Protein 5DKA (pdb70)

Secondary structure (DSSP, 8-state):
-TTB-TTT-SBPSSEEE-TTS-EEEHHHHHHHHHHSTTB-TTT--B-SSS-EE-HHHHHHHTT-EEE-TTT--EEEGGGHHHHHHH-HHHHHHH--/--SB-TTT-SBPSSEEE-TTS-EEEHHHHHHHHHHSTTB-TTT--B-SSS-EE-HHHHHHHTT-EEE-TTT--EEEGGGHHHHHHH-HHHHHHH--

CATH classification: 3.30.40.10

Solvent-accessible surface area: 11502 Å² total; per-residue (Å²): 149,63,27,49,0,36,40,49,138,53,11,5,49,96,11,4,74,4,151,39,43,47,28,0,0,99,50,21,0,39,43,5,23,116,19,53,122,132,30,0,44,136,56,195,29,138,1,70,63,64,25,90,79,1,90,68,5,40,154,111,4,146,95,70,134,90,72,2,88,44,38,99,70,108,14,17,8,47,103,9,38,47,42,16,36,74,11,114,117,26,26,102,135,118,26,45,148,91,21,49,2,39,36,48,143,49,12,5,57,93,10,10,78,4,183,46,43,55,30,0,0,137,69,20,3,46,48,3,9,133,24,57,132,118,37,0,42,134,59,194,38,160,1,74,47,106,25,91,98,1,98,76,18,41,159,131,5,140,86,52,124,99,82,3,93,45,36,108,71,108,16,21,2,45,93,10,38,50,42,13,31,72,11,116,123,25,27,100,131,119,28,49

Radius of gyration: 17.98 Å; Cα contacts (8 Å, |Δi|>4): 318; chains: 2; bounding box: 48×47×26 Å

B-factor: mean 28.62, std 8.17, range [17.33, 73.24]

InterPro domains:
  IPR001841 Zinc finger, RING-type [PF13923] (37-75)
  IPR001841 Zinc finger, RING-type [PS50089] (37-76)
  IPR001841 Zinc finger, RING-type [SM00184] (37-75)
  IPR008598 Di19, zinc-binding domain [PF05605] (140-196)
  IPR013083 Zinc finger, RING/FYVE/PHD-type [G3DSA:3.30.40.10] (33-128)
  IPR017907 Zinc finger, RING-type, conserved site [PS00518] (52-61)
  IPR034734 Zinc finger C2HC RNF-type [PF18574] (94-126)
  IPR034734 Zinc finger C2HC RNF-type [PS51803] (100-119)
  IPR051438 RNF E3 ubiquitin-protein ligase [PTHR46016] (24-231)

Foldseek 3Di:
DLQAAPQPRHGEAQWFAFPVGHIHHLVRLVVVCVPVNQADPRPGHGGPDSGGGPVVNLVVQQVDWFADPFPGDIDRSNCVVVVLVPVVRNCVVPND/DVQAAPQPRHGEAQWFAFPVGHIHHLVRLVVVCVVPNQADPPPGDGGPDSTDGPVVSLVVQQVDWAADPFPRDIDRSNCVVVCLVPPVRNCVVPND

Structure (mmCIF, N/CA/C/O backbone):
data_5DKA
#
_entry.id   5DKA
#
_cell.length_a   51.670
_cell.length_b   52.320
_cell.length_c   73.970
_cell.angle_alpha   90.00
_cell.angle_beta   90.00
_cell.angle_gamma   90.00
#
_symmetry.space_group_name_H-M   'P 21 21 21'
#
loop_
_entity.id
_entity.type
_entity.pdbx_description
1 polymer 'E3 ubiquitin-protein ligase RNF125'
2 non-polymer 'ZINC ION'
3 non-polymer 'CHLORIDE ION'
4 non-polymer 'MAGNESIUM ION'
5 water water
#
loop_
_atom_site.group_PDB
_atom_site.id
_atom_site.type_symbol
_atom_site.label_atom_id
_atom_site.label_alt_id
_atom_site.label_comp_id
_atom_site.label_asym_id
_atom_site.label_entity_id
_atom_site.label_seq_id
_atom_site.pdbx_PDB_ins_code
_atom_site.Cartn_x
_atom_site.Cartn_y
_atom_site.Cartn_z
_atom_site.occupancy
_atom_site.B_iso_or_equiv
_atom_site.auth_seq_id
_atom_site.auth_comp_id
_atom_site.auth_asym_id
_atom_site.auth_atom_id
_atom_site.pdbx_PDB_model_num
ATOM 1 N N . THR A 1 33 ? 9.852 -2.210 -20.374 1.00 57.76 33 THR A N 1
ATOM 2 C CA . THR A 1 33 ? 8.673 -2.812 -19.676 1.00 52.77 33 THR A CA 1
ATOM 3 C C . THR A 1 33 ? 8.907 -2.765 -18.168 1.00 50.82 33 THR A C 1
ATOM 4 O O . THR A 1 33 ? 10.000 -3.080 -17.641 1.00 47.60 33 THR A O 1
ATOM 8 N N . SER A 1 34 ? 7.859 -2.372 -17.470 1.00 58.05 34 SER A N 1
ATOM 9 C CA . SER A 1 34 ? 7.991 -1.969 -16.100 1.00 52.48 34 SER A CA 1
ATOM 10 C C . SER A 1 34 ? 8.268 -3.144 -15.183 1.00 43.14 34 SER A C 1
ATOM 11 O O . SER A 1 34 ? 8.495 -2.934 -13.973 1.00 40.08 34 SER A O 1
ATOM 14 N N . PHE A 1 35 ? 8.218 -4.379 -15.718 1.00 36.35 35 PHE A N 1
ATOM 15 C CA . PHE A 1 35 ? 8.214 -5.507 -14.844 1.00 31.48 35 PHE A CA 1
ATOM 16 C C . PHE A 1 35 ? 9.411 -6.426 -15.032 1.00 29.25 35 PHE A C 1
ATOM 17 O O . PHE A 1 35 ? 9.438 -7.451 -14.355 1.00 26.26 35 PHE A O 1
ATOM 25 N N . ASP A 1 36 ? 10.409 -6.027 -15.824 1.00 28.44 36 ASP A N 1
ATOM 26 C CA . ASP A 1 36 ? 11.626 -6.815 -15.936 1.00 28.25 36 ASP A CA 1
ATOM 27 C C . ASP A 1 36 ? 12.739 -6.227 -15.133 1.00 27.63 36 ASP A C 1
ATOM 28 O O . ASP A 1 36 ? 12.790 -5.018 -14.907 1.00 27.46 36 ASP A O 1
ATOM 33 N N . CYS A 1 37 ? 13.716 -7.070 -14.788 1.00 25.98 37 CYS A N 1
ATOM 34 C CA . CYS A 1 37 ? 14.875 -6.645 -14.030 1.00 25.34 37 CYS A CA 1
ATOM 35 C C . CYS A 1 37 ? 16.015 -6.212 -14.852 1.00 26.83 37 CYS A C 1
ATOM 36 O O . CYS A 1 37 ? 16.371 -6.883 -15.784 1.00 26.01 37 CYS A O 1
ATOM 39 N N . ALA A 1 38 ? 16.621 -5.053 -14.506 1.00 28.47 38 ALA A N 1
ATOM 40 C CA . ALA A 1 38 ? 17.614 -4.452 -15.284 1.00 31.21 38 ALA A CA 1
ATOM 41 C C . ALA A 1 38 ? 18.968 -5.132 -15.221 1.00 31.29 38 ALA A C 1
ATOM 42 O O . ALA A 1 38 ? 19.871 -4.685 -15.895 1.00 34.83 38 ALA A O 1
ATOM 44 N N . VAL A 1 39 ? 19.085 -6.217 -14.449 1.00 28.61 39 VAL A N 1
ATOM 45 C CA . VAL A 1 39 ? 20.326 -7.046 -14.443 1.00 29.00 39 VAL A CA 1
ATOM 46 C C . VAL A 1 39 ? 20.118 -8.408 -15.109 1.00 28.33 39 VAL A C 1
ATOM 47 O O . VAL A 1 39 ? 20.875 -8.787 -15.986 1.00 31.18 39 VAL A O 1
ATOM 51 N N . CYS A 1 40 ? 19.150 -9.167 -14.614 1.00 26.30 40 CYS A N 1
ATOM 52 C CA . CYS A 1 40 ? 18.882 -10.540 -15.191 1.00 26.06 40 CYS A CA 1
ATOM 53 C C . CYS A 1 40 ? 17.924 -10.608 -16.372 1.00 27.13 40 CYS A C 1
ATOM 54 O O . CYS A 1 40 ? 17.998 -11.592 -17.130 1.00 28.18 40 CYS A O 1
ATOM 57 N N . LEU A 1 41 ? 17.085 -9.559 -16.584 1.00 27.26 41 LEU A N 1
ATOM 58 C CA . LEU A 1 41 ? 16.166 -9.440 -17.719 1.00 27.92 41 LEU A CA 1
ATOM 59 C C . LEU A 1 41 ? 14.937 -10.390 -17.647 1.00 27.53 41 LEU A C 1
ATOM 60 O O . LEU A 1 41 ? 14.132 -10.464 -18.608 1.00 30.58 41 LEU A O 1
ATOM 65 N N . GLU A 1 42 ? 14.820 -11.083 -16.535 1.00 26.07 42 GLU A N 1
ATOM 66 C CA . GLU A 1 42 ? 13.638 -11.898 -16.275 1.00 25.32 42 GLU A CA 1
ATOM 67 C C . GLU A 1 42 ? 12.573 -11.008 -15.629 1.00 24.05 42 GLU A C 1
ATOM 68 O O . GLU A 1 42 ? 12.855 -9.877 -15.193 1.00 23.20 42 GLU A O 1
ATOM 74 N N . VAL A 1 43 ? 11.368 -11.488 -15.545 1.00 23.22 43 VAL A N 1
ATOM 75 C CA . VAL A 1 43 ? 10.362 -10.830 -14.756 1.00 23.03 43 VAL A CA 1
ATOM 76 C C . VAL A 1 43 ? 10.877 -10.650 -13.347 1.00 22.20 43 VAL A C 1
ATOM 77 O O . VAL A 1 43 ? 11.479 -11.547 -12.721 1.00 22.00 43 VAL A O 1
ATOM 81 N N . LEU A 1 44 ? 10.655 -9.459 -12.804 1.00 18.05 44 LEU A N 1
ATOM 82 C CA . LEU A 1 44 ? 11.101 -9.208 -11.464 1.00 18.57 44 LEU A CA 1
ATOM 83 C C . LEU A 1 44 ? 10.620 -10.114 -10.371 1.00 19.61 44 LEU A C 1
ATOM 84 O O . LEU A 1 44 ? 9.446 -10.594 -10.364 1.00 21.24 44 LEU A O 1
ATOM 89 N N . HIS A 1 45 ? 11.531 -10.432 -9.453 1.00 18.21 45 HIS A N 1
ATOM 90 C CA . HIS A 1 45 ? 11.194 -11.187 -8.243 1.00 19.45 45 HIS A CA 1
ATOM 91 C C . HIS A 1 45 ? 11.619 -10.320 -7.055 1.00 19.84 45 HIS A C 1
ATOM 92 O O . HIS A 1 45 ? 12.795 -10.039 -6.883 1.00 20.82 45 HIS A O 1
ATOM 99 N N . GLN A 1 46 ? 10.642 -9.938 -6.254 1.00 20.69 46 GLN A N 1
ATOM 100 C CA . GLN A 1 46 ? 10.827 -9.031 -5.109 1.00 20.85 46 GLN A CA 1
ATOM 101 C C . GLN A 1 46 ? 11.526 -7.736 -5.570 1.00 20.07 46 GLN A C 1
ATOM 102 O O . GLN A 1 46 ? 12.702 -7.450 -5.239 1.00 19.44 46 GLN A O 1
ATOM 108 N N . PRO A 1 47 ? 10.757 -6.935 -6.316 1.00 19.19 47 PRO A N 1
ATOM 109 C CA . PRO A 1 47 ? 11.412 -5.751 -6.917 1.00 18.13 47 PRO A CA 1
ATOM 110 C C . PRO A 1 47 ? 11.847 -4.705 -5.922 1.00 18.73 47 PRO A C 1
ATOM 111 O O . PRO A 1 47 ? 11.153 -4.430 -4.952 1.00 18.99 47 PRO A O 1
ATOM 115 N N . VAL A 1 48 ? 13.057 -4.230 -6.141 1.00 18.16 48 VAL A N 1
ATOM 116 C CA . VAL A 1 48 ? 13.652 -3.183 -5.350 1.00 18.68 48 VAL A CA 1
ATOM 117 C C . VAL A 1 48 ? 14.039 -2.044 -6.224 1.00 19.94 48 VAL A C 1
ATOM 118 O O . VAL A 1 48 ? 14.658 -2.256 -7.239 1.00 19.90 48 VAL A O 1
ATOM 122 N N . ARG A 1 49 ? 13.815 -0.837 -5.716 1.00 20.94 49 ARG A N 1
ATOM 123 C CA . ARG A 1 49 ? 14.145 0.364 -6.418 1.00 20.88 49 ARG A CA 1
ATOM 124 C C . ARG A 1 49 ? 15.308 1.042 -5.726 1.00 21.62 49 ARG A C 1
ATOM 125 O O . ARG A 1 49 ? 15.273 1.373 -4.510 1.00 22.52 49 ARG A O 1
ATOM 133 N N . THR A 1 50 ? 16.281 1.368 -6.578 1.00 20.82 50 THR A N 1
ATOM 134 C CA . THR A 1 50 ? 17.510 1.996 -6.077 1.00 22.33 50 THR A CA 1
ATOM 135 C C . THR A 1 50 ? 17.308 3.514 -6.058 1.00 24.39 50 THR A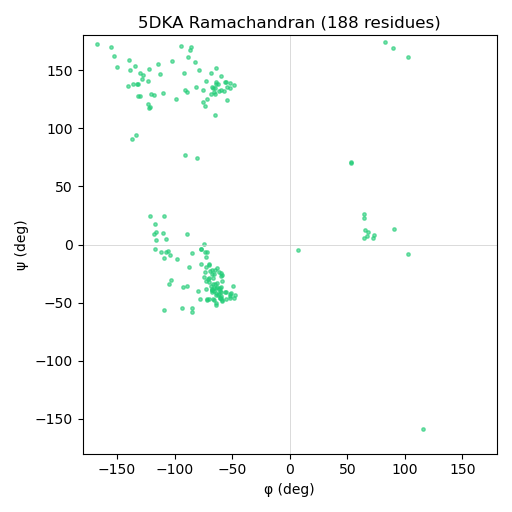 C 1
ATOM 136 O O . THR A 1 50 ? 16.438 4.032 -6.726 1.00 24.02 50 THR A O 1
ATOM 140 N N . ARG A 1 51 ? 18.162 4.199 -5.287 1.00 24.15 51 ARG A N 1
ATOM 141 C CA . ARG A 1 51 ? 18.111 5.664 -5.165 1.00 26.46 51 ARG A CA 1
ATOM 142 C C . ARG A 1 51 ? 18.040 6.381 -6.536 1.00 25.62 51 ARG A C 1
ATOM 143 O O . ARG A 1 51 ? 17.385 7.447 -6.663 1.00 25.46 51 ARG A O 1
ATOM 151 N N . CYS A 1 52 ? 18.726 5.829 -7.556 1.00 23.70 52 CYS A N 1
ATOM 152 C CA . CYS A 1 52 ? 18.698 6.312 -8.939 1.00 24.41 52 CYS A CA 1
ATOM 153 C C . CYS A 1 52 ? 17.480 5.969 -9.799 1.00 24.79 52 CYS A C 1
ATOM 154 O O . CYS A 1 52 ? 17.430 6.322 -11.005 1.00 24.95 52 CYS A O 1
ATOM 157 N N . GLY A 1 53 ? 16.537 5.169 -9.240 1.00 23.32 53 GLY A N 1
ATOM 158 C CA . GLY A 1 53 ? 15.325 4.894 -9.929 1.00 23.33 53 GLY A CA 1
ATOM 159 C C . GLY A 1 53 ? 15.364 3.659 -10.814 1.00 22.04 53 GLY A C 1
ATOM 160 O O . GLY A 1 53 ? 14.517 3.476 -11.685 1.00 26.00 53 GLY A O 1
ATOM 161 N N . HIS A 1 54 ? 16.395 2.836 -10.641 1.00 19.72 54 HIS A N 1
ATOM 162 C CA . HIS A 1 54 ? 16.455 1.594 -11.337 1.00 19.14 54 HIS A CA 1
ATOM 163 C C . HIS A 1 54 ? 15.810 0.480 -10.482 1.00 19.03 54 HIS A C 1
ATOM 164 O O . HIS A 1 54 ? 15.839 0.549 -9.292 1.00 18.41 54 HIS A O 1
ATOM 171 N N . VAL A 1 55 ? 15.199 -0.481 -11.152 1.00 19.67 55 VAL A N 1
ATOM 172 C CA . VAL A 1 55 ? 14.426 -1.520 -10.431 1.00 19.24 55 VAL A CA 1
ATOM 173 C C . VAL A 1 55 ? 15.005 -2.849 -10.755 1.00 18.88 55 VAL A C 1
ATOM 174 O O . VAL A 1 55 ? 15.193 -3.194 -11.980 1.00 19.91 55 VAL A O 1
ATOM 178 N N . PHE A 1 56 ? 15.267 -3.606 -9.693 1.00 17.97 56 PHE A N 1
ATOM 179 C CA . PHE A 1 56 ? 15.916 -4.934 -9.864 1.00 17.36 56 PHE A CA 1
ATOM 180 C C . PHE A 1 56 ? 15.297 -5.966 -8.946 1.00 17.39 56 PHE A C 1
ATOM 181 O O . PHE A 1 56 ? 14.649 -5.602 -7.951 1.00 17.37 56 PHE A O 1
ATOM 189 N N . CYS A 1 57 ? 15.457 -7.251 -9.266 1.00 17.69 57 CYS A N 1
ATOM 190 C CA . CYS A 1 57 ? 15.154 -8.283 -8.251 1.00 18.10 57 CYS A CA 1
ATOM 191 C C . CYS A 1 57 ? 15.957 -8.037 -6.964 1.00 18.05 57 CYS A C 1
ATOM 192 O O . CYS A 1 57 ? 17.152 -7.733 -7.019 1.00 17.33 57 CYS A O 1
ATOM 195 N N . ARG A 1 58 ? 15.361 -8.226 -5.780 1.00 18.42 58 ARG A N 1
ATOM 196 C CA . ARG A 1 58 ? 16.156 -8.017 -4.602 1.00 18.94 58 ARG A CA 1
ATOM 197 C C . ARG A 1 58 ? 17.526 -8.808 -4.605 1.00 18.76 58 ARG A C 1
ATOM 198 O O . ARG A 1 58 ? 18.615 -8.229 -4.215 1.00 18.83 58 ARG A O 1
ATOM 206 N N . SER A 1 59 ? 17.502 -10.040 -5.029 1.00 19.29 59 SER A N 1
ATOM 207 C CA . SER A 1 59 ? 18.708 -10.854 -5.018 1.00 20.71 59 SER A CA 1
ATOM 208 C C . SER A 1 59 ? 19.734 -10.412 -6.067 1.00 19.48 59 SER A C 1
ATOM 209 O O . SER A 1 59 ? 20.973 -10.474 -5.820 1.00 19.96 59 SER A O 1
ATOM 212 N N . CYS A 1 60 ? 19.209 -9.872 -7.148 1.00 19.11 60 CYS A N 1
ATOM 213 C CA . CYS A 1 60 ? 20.088 -9.344 -8.200 1.00 20.12 60 CYS A CA 1
ATOM 214 C C . CYS A 1 60 ? 20.905 -8.103 -7.776 1.00 19.22 60 CYS A C 1
ATOM 215 O O . CYS A 1 60 ? 22.066 -7.998 -7.971 1.00 20.72 60 CYS A O 1
ATOM 218 N N . ILE A 1 61 ? 20.265 -7.148 -7.170 1.00 18.75 61 ILE A N 1
ATOM 219 C CA . ILE A 1 61 ? 20.991 -5.971 -6.700 1.00 18.57 61 ILE A CA 1
ATOM 220 C C . ILE A 1 61 ? 21.829 -6.371 -5.475 1.00 18.95 61 ILE A C 1
ATOM 221 O O . ILE A 1 61 ? 22.894 -5.850 -5.341 1.00 18.68 61 ILE A O 1
ATOM 226 N N . ALA A 1 62 ? 21.337 -7.218 -4.587 1.00 18.63 62 ALA A N 1
ATOM 227 C CA . ALA A 1 62 ? 22.182 -7.700 -3.442 1.00 20.87 62 ALA A CA 1
ATOM 228 C C . ALA A 1 62 ? 23.510 -8.356 -3.909 1.00 21.38 62 ALA A C 1
ATOM 229 O O . ALA A 1 62 ? 24.584 -8.031 -3.427 1.00 24.19 62 ALA A O 1
ATOM 231 N N . THR A 1 63 ? 23.410 -9.234 -4.891 1.00 23.41 63 THR A N 1
ATOM 232 C CA . THR A 1 63 ? 24.626 -9.861 -5.450 1.00 23.95 63 THR A CA 1
ATOM 233 C C . THR A 1 63 ? 25.483 -8.825 -6.189 1.00 23.14 63 THR A C 1
ATOM 234 O O . THR A 1 63 ? 26.685 -8.793 -6.048 1.00 23.67 63 THR A O 1
ATOM 238 N N . SER A 1 64 ? 24.897 -7.890 -6.919 1.00 21.36 64 SER A N 1
ATOM 239 C CA . SER A 1 64 ? 25.726 -6.872 -7.594 1.00 20.94 64 SER A CA 1
ATOM 240 C C . SER A 1 64 ? 26.556 -6.041 -6.632 1.00 22.92 64 SER A C 1
ATOM 241 O O . SER A 1 64 ? 27.711 -5.763 -6.905 1.00 22.16 64 SER A O 1
ATOM 244 N N . LEU A 1 65 ? 25.935 -5.603 -5.512 1.00 20.99 65 LEU A N 1
ATOM 245 C CA . LEU A 1 65 ? 26.584 -4.840 -4.465 1.00 23.97 65 LEU A CA 1
ATOM 246 C C . LEU A 1 65 ? 27.580 -5.575 -3.644 1.00 26.65 65 LEU A C 1
ATOM 247 O O . LEU A 1 65 ? 28.521 -5.014 -3.173 1.00 29.81 65 LEU A O 1
ATOM 252 N N . LYS A 1 66 ? 27.454 -6.861 -3.608 1.00 26.21 66 LYS A N 1
ATOM 253 C CA . LYS A 1 66 ? 28.401 -7.716 -2.892 1.00 30.30 66 LYS A CA 1
ATOM 254 C C . LYS A 1 66 ? 29.700 -7.635 -3.616 1.00 29.45 66 LYS A C 1
ATOM 255 O O . LYS A 1 66 ? 30.774 -7.503 -3.030 1.00 30.82 66 LYS A O 1
ATOM 261 N N . ASN A 1 67 ? 29.619 -7.613 -4.935 1.00 30.34 67 ASN A N 1
ATOM 262 C CA . ASN A 1 67 ? 30.826 -7.618 -5.775 1.00 30.41 67 ASN A CA 1
ATOM 263 C C . ASN A 1 67 ? 31.390 -6.259 -6.114 1.00 32.51 67 ASN A C 1
ATOM 264 O O . ASN A 1 67 ? 32.622 -6.090 -6.176 1.00 34.66 67 ASN A O 1
ATOM 269 N N . ASN A 1 68 ? 30.498 -5.294 -6.308 1.00 29.48 68 ASN A N 1
ATOM 270 C CA . ASN A 1 68 ? 30.918 -3.925 -6.680 1.00 29.95 68 ASN A CA 1
ATOM 271 C C . ASN A 1 68 ? 30.162 -2.950 -5.815 1.00 28.10 68 ASN A C 1
ATOM 272 O O . ASN A 1 68 ? 29.008 -2.595 -6.124 1.00 27.57 68 ASN A O 1
ATOM 277 N N . LYS A 1 69 ? 30.796 -2.559 -4.690 1.00 29.31 69 LYS A N 1
ATOM 278 C CA . LYS A 1 69 ? 30.075 -1.898 -3.608 1.00 27.33 69 LYS A CA 1
ATOM 279 C C . LYS A 1 69 ? 29.625 -0.491 -4.101 1.00 25.79 69 LYS A C 1
ATOM 280 O O . LYS A 1 69 ? 30.306 0.145 -4.884 1.00 25.22 69 LYS A O 1
ATOM 286 N N . TRP A 1 70 ? 28.479 -0.075 -3.593 1.00 24.21 70 TRP A N 1
ATOM 287 C CA . TRP A 1 70 ? 28.042 1.320 -3.681 1.00 23.57 70 TRP A CA 1
ATOM 288 C C . TRP A 1 70 ? 27.796 1.785 -5.107 1.00 23.57 70 TRP A C 1
ATOM 289 O O . TRP A 1 70 ? 27.734 2.975 -5.349 1.00 22.45 70 TRP A O 1
ATOM 300 N N . THR A 1 71 ? 27.466 0.882 -6.056 1.00 22.46 71 THR A N 1
ATOM 301 C CA . THR A 1 71 ? 27.357 1.310 -7.426 1.00 22.56 71 THR A CA 1
ATOM 302 C C . THR A 1 71 ? 26.077 0.679 -8.030 1.00 21.61 71 THR A C 1
ATOM 303 O O . THR A 1 71 ? 25.824 -0.526 -7.819 1.00 21.54 71 THR A O 1
ATOM 307 N N . CYS A 1 72 ? 25.326 1.429 -8.793 1.00 19.23 72 CYS A N 1
ATOM 308 C CA . CYS A 1 72 ? 24.225 0.817 -9.510 1.00 20.09 72 CYS A CA 1
ATOM 309 C C . CYS A 1 72 ? 24.801 0.035 -10.683 1.00 20.34 72 CYS A C 1
ATOM 310 O O . CYS A 1 72 ? 25.580 0.516 -11.478 1.00 22.64 72 CYS A O 1
ATOM 313 N N . PRO A 1 73 ? 24.336 -1.224 -10.875 1.00 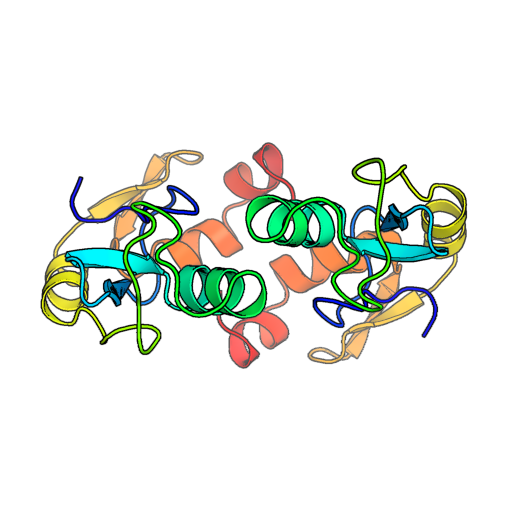21.28 73 PRO A N 1
ATOM 314 C CA . PRO A 1 73 ? 24.941 -1.998 -11.926 1.00 22.63 73 PRO A CA 1
ATOM 315 C C . PRO A 1 73 ? 24.447 -1.605 -13.302 1.00 24.76 73 PRO A C 1
ATOM 316 O O . PRO A 1 73 ? 25.166 -1.859 -14.314 1.00 29.58 73 PRO A O 1
ATOM 320 N N . TYR A 1 74 ? 23.333 -0.889 -13.347 1.00 22.42 74 TYR A N 1
ATOM 321 C CA . TYR A 1 74 ? 22.796 -0.385 -14.610 1.00 21.71 74 TYR A CA 1
ATOM 322 C C . TYR A 1 74 ? 23.409 0.948 -15.066 1.00 21.61 74 TYR A C 1
ATOM 323 O O . TYR A 1 74 ? 24.003 1.015 -16.178 1.00 25.08 74 TYR A O 1
ATOM 332 N N . CYS A 1 75 ? 23.298 1.994 -14.219 1.00 20.72 75 CYS A N 1
ATOM 333 C CA . CYS A 1 75 ? 23.786 3.328 -14.587 1.00 21.27 75 CYS A CA 1
ATOM 334 C C . CYS A 1 75 ? 25.108 3.809 -13.904 1.00 21.92 75 CYS A C 1
ATOM 335 O O . CYS A 1 75 ? 25.645 4.859 -14.275 1.00 23.62 75 CYS A O 1
ATOM 338 N N . ARG A 1 76 ? 25.631 3.045 -12.961 1.00 21.91 76 ARG A N 1
ATOM 339 C CA . ARG A 1 76 ? 26.882 3.381 -12.223 1.00 24.25 76 ARG A CA 1
ATOM 340 C C . ARG A 1 76 ? 26.779 4.479 -11.214 1.00 24.64 76 ARG A C 1
ATOM 341 O O . ARG A 1 76 ? 27.813 4.900 -10.654 1.00 27.53 76 ARG A O 1
ATOM 349 N N . ALA A 1 77 ? 25.567 4.930 -10.948 1.00 22.83 77 ALA A N 1
ATOM 350 C CA . ALA A 1 77 ? 25.352 5.948 -9.885 1.00 24.12 77 ALA A CA 1
ATOM 351 C C . ALA A 1 77 ? 25.723 5.410 -8.517 1.00 21.42 77 ALA A C 1
ATOM 352 O O . ALA A 1 77 ? 25.636 4.201 -8.212 1.00 20.87 77 ALA A O 1
ATOM 354 N N . TYR A 1 78 ? 26.138 6.287 -7.612 1.00 20.26 78 TYR A N 1
ATOM 355 C CA . TYR A 1 78 ? 26.444 5.948 -6.240 1.00 20.38 78 TYR A CA 1
ATOM 356 C C . TYR A 1 78 ? 25.240 5.495 -5.503 1.00 20.68 78 TYR A C 1
ATOM 357 O O . TYR A 1 78 ? 24.168 6.143 -5.561 1.00 21.40 78 TYR A O 1
ATOM 366 N N . LEU A 1 79 ? 25.373 4.329 -4.837 1.00 20.10 79 LEU A N 1
ATOM 367 C CA . LEU A 1 79 ? 24.246 3.839 -4.014 1.00 21.99 79 LEU A CA 1
ATOM 368 C C . LEU A 1 79 ? 24.672 3.661 -2.536 1.00 24.48 79 LEU A C 1
ATOM 369 O O . LEU A 1 79 ? 25.539 2.879 -2.253 1.00 23.43 79 LEU A O 1
ATOM 374 N N . PRO A 1 80 ? 24.062 4.378 -1.628 1.00 28.20 80 PRO A N 1
ATOM 375 C CA . PRO A 1 80 ? 24.377 4.134 -0.182 1.00 33.12 80 PRO A CA 1
ATOM 376 C C . PRO A 1 80 ? 23.774 2.834 0.400 1.00 32.30 80 PRO A C 1
ATOM 377 O O . PRO A 1 80 ? 24.135 2.465 1.522 1.00 36.31 80 PRO A O 1
ATOM 381 N N . SER A 1 81 ? 22.930 2.110 -0.347 1.00 32.81 81 SER A N 1
ATOM 382 C CA . SER A 1 81 ? 22.233 0.889 0.122 1.00 33.54 81 SER A CA 1
ATOM 383 C C . SER A 1 81 ? 21.625 0.201 -1.056 1.00 32.66 81 SER A C 1
ATOM 384 O O . SER A 1 81 ? 21.608 0.766 -2.155 1.00 30.15 81 SER A O 1
ATOM 387 N N . GLU A 1 82 ? 21.073 -0.998 -0.872 1.00 32.63 82 GLU A N 1
ATOM 388 C CA . GLU A 1 82 ? 20.346 -1.669 -1.952 1.00 32.72 82 GLU A CA 1
ATOM 389 C C . GLU A 1 82 ? 19.136 -0.881 -2.500 1.00 34.34 82 GLU A C 1
ATOM 390 O O . GLU A 1 82 ? 18.734 -1.047 -3.658 1.00 36.78 82 GLU A O 1
ATOM 396 N N . GLY A 1 83 ? 18.537 -0.019 -1.705 1.00 30.83 83 GLY A N 1
ATOM 397 C CA . GLY A 1 83 ? 17.303 0.612 -2.175 1.00 29.89 83 GLY A CA 1
ATOM 398 C C . GLY A 1 83 ? 16.185 0.205 -1.298 1.00 30.71 83 GLY A C 1
ATOM 399 O O . GLY A 1 83 ? 16.414 -0.167 -0.184 1.00 30.19 83 GLY A O 1
ATOM 400 N N . VAL A 1 84 ? 14.967 0.319 -1.817 1.00 27.34 84 VAL A N 1
ATOM 401 C CA . VAL A 1 84 ? 13.770 0.089 -1.043 1.00 30.20 84 VAL A CA 1
ATOM 402 C C . VAL A 1 84 ? 12.889 -0.852 -1.820 1.00 26.83 84 VAL A C 1
ATOM 403 O O . VAL A 1 84 ? 12.890 -0.859 -3.068 1.00 25.14 84 VAL A O 1
ATOM 407 N N . PRO A 1 85 ? 12.149 -1.680 -1.110 1.00 26.89 85 PRO A N 1
ATOM 408 C CA . PRO A 1 85 ? 11.126 -2.462 -1.828 1.00 24.05 85 PRO A CA 1
ATOM 409 C C . PRO A 1 85 ? 10.138 -1.613 -2.670 1.00 23.88 85 PRO A C 1
ATOM 410 O O . PRO A 1 85 ? 9.601 -0.568 -2.211 1.00 23.77 85 PRO A O 1
ATOM 414 N N . ALA A 1 86 ? 10.071 -1.960 -3.953 1.00 22.30 86 ALA A N 1
ATOM 415 C CA . ALA A 1 86 ? 9.255 -1.252 -4.928 1.00 22.22 86 ALA A CA 1
ATOM 416 C C . ALA A 1 86 ? 7.838 -1.703 -4.822 1.00 21.72 86 ALA A C 1
ATOM 417 O O . ALA A 1 86 ? 7.316 -2.513 -5.595 1.00 22.47 86 ALA A O 1
ATOM 419 N N . THR A 1 87 ? 7.164 -1.238 -3.766 1.00 24.48 87 THR A N 1
ATOM 420 C CA . THR A 1 87 ? 5.885 -1.853 -3.378 1.00 25.38 87 THR A CA 1
ATOM 421 C C . THR A 1 87 ? 4.828 -1.419 -4.414 1.00 23.64 87 THR A C 1
ATOM 422 O O . THR A 1 87 ? 3.924 -2.217 -4.727 1.00 25.27 87 THR A O 1
ATOM 426 N N . ASP A 1 88 ? 5.019 -0.301 -5.108 1.00 26.19 88 ASP A N 1
ATOM 427 C CA . ASP A 1 88 ? 4.101 0.089 -6.223 1.00 29.76 88 ASP A CA 1
ATOM 428 C C . ASP A 1 88 ? 4.143 -0.978 -7.351 1.00 27.87 88 ASP A C 1
ATOM 429 O O . ASP A 1 88 ? 3.103 -1.492 -7.847 1.00 28.11 88 ASP A O 1
ATOM 434 N N . VAL A 1 89 ? 5.359 -1.413 -7.661 1.00 23.78 89 VAL A N 1
ATOM 435 C CA . VAL A 1 89 ? 5.569 -2.402 -8.722 1.00 21.17 89 VAL A CA 1
ATOM 436 C C . VAL A 1 89 ? 5.015 -3.756 -8.229 1.00 20.83 89 VAL A C 1
ATOM 437 O O . VAL A 1 89 ? 4.251 -4.434 -8.956 1.00 21.73 89 VAL A O 1
ATOM 441 N N . ALA A 1 90 ? 5.349 -4.142 -7.004 1.00 19.71 90 ALA A N 1
ATOM 442 C CA . ALA A 1 90 ? 4.784 -5.423 -6.464 1.00 22.77 90 ALA A CA 1
ATOM 443 C C . A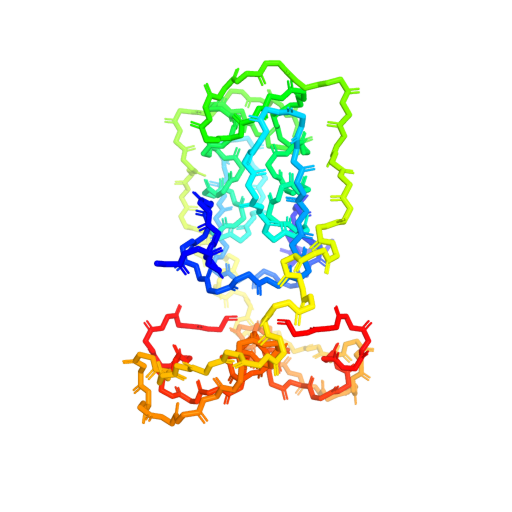LA A 1 90 ? 3.283 -5.508 -6.489 1.00 23.48 90 ALA A C 1
ATOM 444 O O . ALA A 1 90 ? 2.713 -6.528 -6.874 1.00 24.50 90 ALA A O 1
ATOM 446 N N . LYS A 1 91 ? 2.597 -4.385 -6.141 1.00 23.39 91 LYS A N 1
ATOM 447 C CA . LYS A 1 91 ? 1.153 -4.282 -6.218 1.00 26.63 91 LYS A CA 1
ATOM 448 C C . LYS A 1 91 ? 0.601 -4.475 -7.621 1.00 25.21 91 LYS A C 1
ATOM 449 O O . LYS A 1 91 ? -0.352 -5.226 -7.820 1.00 25.25 91 LYS A O 1
ATOM 455 N N . ARG A 1 92 ? 1.221 -3.819 -8.587 1.00 23.54 92 ARG A N 1
ATOM 456 C CA . ARG A 1 92 ? 0.776 -3.903 -9.972 1.00 24.96 92 ARG A CA 1
ATOM 457 C C . ARG A 1 92 ? 1.021 -5.254 -10.498 1.00 22.79 92 ARG A C 1
ATOM 458 O O . ARG A 1 92 ? 0.166 -5.745 -11.196 1.00 26.28 92 ARG A O 1
ATOM 466 N N . MET A 1 93 ? 2.098 -5.926 -10.121 1.00 21.71 93 MET A N 1
ATOM 467 C CA . MET A 1 93 ? 2.322 -7.266 -10.658 1.00 22.27 93 MET A CA 1
ATOM 468 C C . MET A 1 93 ? 1.232 -8.280 -10.306 1.00 25.20 93 MET A C 1
ATOM 469 O O . MET A 1 93 ? 1.043 -9.236 -11.007 1.00 24.06 93 MET A O 1
ATOM 474 N N . LYS A 1 94 ? 0.495 -8.057 -9.231 1.00 23.66 94 LYS A N 1
ATOM 475 C CA . LYS A 1 94 ? -0.603 -8.978 -8.862 1.00 26.47 94 LYS A CA 1
ATOM 476 C C . LYS A 1 94 ? -1.754 -8.942 -9.847 1.00 26.81 94 LYS A C 1
ATOM 477 O O . LYS A 1 94 ? -2.542 -9.897 -9.984 1.00 29.27 94 LYS A O 1
ATOM 483 N N . SER A 1 95 ? -1.888 -7.860 -10.600 1.00 23.96 95 SER A N 1
ATOM 484 C CA . SER A 1 95 ? -3.011 -7.730 -11.486 1.00 27.18 95 SER A CA 1
ATOM 485 C C . SER A 1 95 ? -2.581 -7.847 -12.958 1.00 28.10 95 SER A C 1
ATOM 486 O O . SER A 1 95 ? -3.269 -7.246 -13.830 1.00 29.19 95 SER A O 1
ATOM 489 N N . GLU A 1 96 ? -1.435 -8.530 -13.224 1.00 27.43 96 GLU A N 1
ATOM 490 C CA . GLU A 1 96 ? -0.865 -8.676 -14.566 1.00 28.72 96 GLU A CA 1
ATOM 491 C C . GLU A 1 96 ? -0.526 -10.123 -14.741 1.00 27.80 96 GLU A C 1
ATOM 492 O O . GLU A 1 96 ? 0.035 -10.766 -13.810 1.00 25.66 96 GLU A O 1
ATOM 498 N N . TYR A 1 97 ? -0.850 -10.585 -15.941 1.00 29.99 97 TYR A N 1
ATOM 499 C CA . TYR A 1 97 ? -0.599 -11.934 -16.398 1.00 30.55 97 TYR A CA 1
ATOM 500 C C . TYR A 1 97 ? 0.124 -11.884 -17.726 1.00 35.24 97 TYR A C 1
ATOM 501 O O . TYR A 1 97 ? -0.174 -11.044 -18.588 1.00 36.53 97 TYR A O 1
ATOM 510 N N . LYS A 1 98 ? 1.056 -12.808 -17.925 1.00 32.12 98 LYS A N 1
ATOM 511 C CA . LYS A 1 98 ? 1.750 -12.897 -19.192 1.00 34.17 98 LYS A CA 1
ATOM 512 C C . LYS A 1 98 ? 2.165 -14.359 -19.446 1.00 33.75 98 LYS A C 1
ATOM 513 O O . LYS A 1 98 ? 2.334 -15.149 -18.502 1.00 30.78 98 LYS A O 1
ATOM 519 N N . ASN A 1 99 ? 2.281 -14.699 -20.721 1.00 31.22 99 ASN A N 1
ATOM 520 C CA . ASN A 1 99 ? 2.753 -16.030 -21.114 1.00 32.75 99 ASN A CA 1
ATOM 521 C C . ASN A 1 99 ? 4.227 -16.254 -20.783 1.00 28.88 99 ASN A C 1
ATOM 522 O O . ASN A 1 99 ? 5.098 -15.453 -21.133 1.00 31.67 99 ASN A O 1
ATOM 527 N N . CYS A 1 100 ? 4.509 -17.368 -20.123 1.00 27.65 100 CYS A N 1
ATOM 528 C CA . CYS A 1 100 ? 5.844 -17.797 -20.012 1.00 29.26 100 CYS A CA 1
ATOM 529 C C . CYS A 1 100 ? 6.470 -17.849 -21.386 1.00 31.09 100 CYS A C 1
ATOM 530 O O . CYS A 1 100 ? 5.911 -18.419 -22.271 1.00 35.03 100 CYS A O 1
ATOM 533 N N . ALA A 1 101 ? 7.673 -17.329 -21.518 1.00 33.00 101 ALA A N 1
ATOM 534 C CA . ALA A 1 101 ? 8.364 -17.336 -22.806 1.00 35.76 101 ALA A CA 1
ATOM 535 C C . ALA A 1 101 ? 8.607 -18.751 -23.377 1.00 34.35 101 ALA A C 1
ATOM 536 O O . ALA A 1 101 ? 8.739 -18.902 -24.593 1.00 38.58 101 ALA A O 1
ATOM 538 N N . GLU A 1 102 ? 8.715 -19.773 -22.515 1.00 33.33 102 GLU A N 1
ATOM 539 C CA . GLU A 1 102 ? 9.181 -21.065 -22.950 1.00 33.64 102 GLU A CA 1
ATOM 540 C C . GLU A 1 10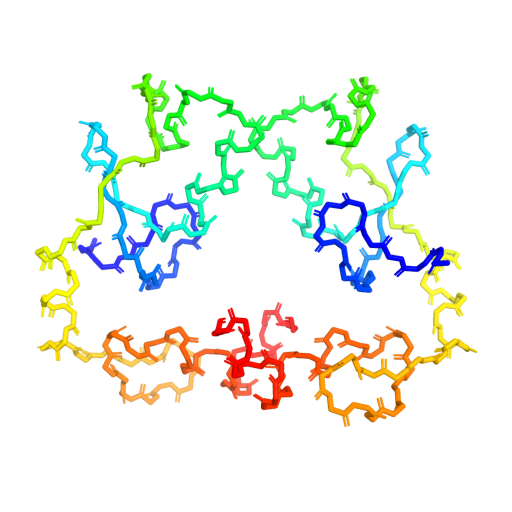2 ? 8.077 -22.053 -23.057 1.00 32.75 102 GLU A C 1
ATOM 541 O O . GLU A 1 102 ? 8.161 -22.865 -23.910 1.00 34.45 102 GLU A O 1
ATOM 547 N N . CYS A 1 103 ? 7.049 -22.011 -22.204 1.00 33.00 103 CYS A N 1
ATOM 548 C CA . CYS A 1 103 ? 5.956 -22.976 -22.346 1.00 31.38 103 CYS A CA 1
ATOM 549 C C . CYS A 1 103 ? 4.614 -22.380 -22.787 1.00 34.66 103 CYS A C 1
ATOM 550 O O . CYS A 1 103 ? 3.659 -23.105 -22.994 1.00 36.18 103 CYS A O 1
ATOM 553 N N . ASP A 1 104 ? 4.552 -21.065 -22.865 1.00 34.19 104 ASP A N 1
ATOM 554 C CA . ASP A 1 104 ? 3.341 -20.314 -23.192 1.00 36.81 104 ASP A CA 1
ATOM 555 C C . ASP A 1 104 ? 2.175 -20.317 -22.222 1.00 35.39 104 ASP A C 1
ATOM 556 O O . ASP A 1 104 ? 1.127 -19.728 -22.512 1.00 36.86 104 ASP A O 1
ATOM 561 N N . THR A 1 105 ? 2.364 -20.889 -21.042 1.00 32.62 105 THR A N 1
ATOM 562 C CA . THR A 1 105 ? 1.339 -20.839 -20.000 1.00 32.59 105 THR A CA 1
ATOM 563 C C . THR A 1 105 ? 1.176 -19.399 -19.524 1.00 31.05 105 THR A C 1
ATOM 564 O O . THR A 1 105 ? 2.165 -18.700 -19.371 1.00 29.74 105 THR A O 1
ATOM 568 N N . LEU A 1 106 ? -0.066 -18.953 -19.388 1.00 30.91 106 LEU A N 1
ATOM 569 C CA . LEU A 1 106 ? -0.347 -17.638 -18.832 1.00 29.56 106 LEU A CA 1
ATOM 570 C C . LEU A 1 106 ? -0.145 -17.701 -17.296 1.00 29.09 106 LEU A C 1
ATOM 571 O O . LEU A 1 106 ? -0.726 -18.560 -16.582 1.00 29.28 106 LEU A O 1
ATOM 576 N N . VAL A 1 107 ? 0.751 -16.829 -16.803 1.00 25.67 107 VAL A N 1
ATOM 577 C CA . VAL A 1 107 ? 1.177 -16.844 -15.421 1.00 24.84 107 VAL A CA 1
ATOM 578 C C . VAL A 1 107 ? 0.986 -15.426 -14.851 1.00 24.29 107 VAL A C 1
ATOM 579 O O . VAL A 1 107 ? 1.186 -14.453 -15.533 1.00 23.79 107 VAL A O 1
ATOM 583 N N . CYS A 1 108 ? 0.631 -15.348 -13.575 1.00 23.65 108 CYS A N 1
ATOM 584 C CA . CYS A 1 108 ? 0.581 -14.047 -12.955 1.00 24.76 108 CYS A CA 1
ATOM 585 C C . CYS A 1 108 ? 2.017 -13.569 -12.742 1.00 24.05 108 CYS A C 1
ATOM 586 O O . CYS A 1 108 ? 2.876 -14.298 -12.271 1.00 23.53 108 CYS A O 1
ATOM 589 N N . LEU A 1 109 ? 2.253 -12.277 -12.963 1.00 23.80 109 LEU A N 1
ATOM 590 C CA . LEU A 1 109 ? 3.619 -11.841 -12.909 1.00 24.81 109 LEU A CA 1
ATOM 591 C C . LEU A 1 109 ? 4.179 -12.040 -11.521 1.00 25.09 109 LEU A C 1
ATOM 592 O O . LEU A 1 109 ? 5.383 -12.357 -11.402 1.00 24.19 109 LEU A O 1
ATOM 597 N N . SER A 1 110 ? 3.360 -11.895 -10.476 1.00 23.89 110 SER A N 1
ATOM 598 C CA . SER A 1 110 ? 3.880 -12.071 -9.102 1.00 26.09 110 SER A CA 1
ATOM 599 C C . SER A 1 110 ? 4.397 -13.478 -8.809 1.00 25.54 110 SER A C 1
ATOM 600 O O . SER A 1 110 ? 5.145 -13.699 -7.864 1.00 25.75 110 SER A O 1
ATOM 603 N N . GLU A 1 111 ? 3.933 -14.407 -9.623 1.00 24.49 111 GLU A N 1
ATOM 604 C CA . GLU A 1 111 ? 4.226 -15.835 -9.478 1.00 25.06 111 GLU A CA 1
ATOM 605 C C . GLU A 1 111 ? 5.135 -16.356 -10.573 1.00 23.40 111 GLU A C 1
ATOM 606 O O . GLU A 1 111 ? 5.381 -17.561 -10.653 1.00 23.53 111 GLU A O 1
ATOM 612 N N . MET A 1 112 ? 5.705 -15.460 -11.374 1.00 22.46 112 MET A N 1
ATOM 613 C CA . MET A 1 112 ? 6.457 -15.922 -12.514 1.00 20.69 112 MET A CA 1
ATOM 614 C C . MET A 1 112 ? 7.764 -16.591 -12.085 1.00 20.38 112 MET A C 1
ATOM 615 O O . MET A 1 112 ? 8.166 -17.536 -12.721 1.00 20.48 112 MET A O 1
ATOM 620 N N . ARG A 1 113 ? 8.396 -16.169 -10.997 1.00 19.45 113 ARG A N 1
ATOM 621 C CA . ARG A 1 113 ? 9.668 -16.773 -10.628 1.00 19.58 113 ARG A CA 1
ATOM 622 C C . ARG A 1 113 ? 9.468 -18.201 -10.212 1.00 19.97 113 ARG A C 1
ATOM 623 O O . ARG A 1 113 ? 10.234 -19.098 -10.576 1.00 19.63 113 ARG A O 1
ATOM 631 N N . ALA A 1 114 ? 8.391 -18.398 -9.460 1.00 19.98 114 ALA A N 1
ATOM 632 C CA . ALA A 1 114 ? 8.014 -19.713 -9.007 1.00 20.21 114 ALA A CA 1
ATOM 633 C C . ALA A 1 114 ? 7.634 -20.623 -10.186 1.00 20.48 114 ALA A C 1
ATOM 634 O O . ALA A 1 114 ? 7.902 -21.845 -10.185 1.00 21.46 114 ALA A O 1
ATOM 636 N N . HIS A 1 115 ? 7.048 -20.006 -11.201 1.00 21.16 115 HIS A N 1
ATOM 637 C CA . HIS A 1 115 ? 6.740 -20.745 -12.448 1.00 21.66 115 HIS A CA 1
ATOM 638 C C . HIS A 1 115 ? 7.975 -21.238 -13.163 1.00 20.80 115 HIS A C 1
ATOM 639 O O . HIS A 1 115 ? 8.142 -22.447 -13.441 1.00 22.39 115 HIS A O 1
ATOM 646 N N . ILE A 1 116 ? 8.940 -20.337 -13.386 1.00 21.43 116 ILE A N 1
ATOM 647 C CA . ILE A 1 116 ? 10.118 -20.742 -14.125 1.00 21.67 116 ILE A CA 1
ATOM 648 C C . ILE A 1 116 ? 11.014 -21.703 -13.356 1.00 22.97 116 ILE A C 1
ATOM 649 O O . ILE A 1 116 ? 11.688 -22.500 -13.952 1.00 24.11 116 ILE A O 1
ATOM 654 N N . ARG A 1 117 ? 11.000 -21.597 -12.033 1.00 22.36 117 ARG A N 1
ATOM 655 C CA . ARG A 1 117 ? 11.718 -22.563 -11.241 1.00 23.35 117 ARG A CA 1
ATOM 656 C C . ARG A 1 117 ? 11.467 -24.008 -11.640 1.00 23.92 117 ARG A C 1
ATOM 657 O O . ARG A 1 117 ? 12.387 -24.835 -11.591 1.00 24.11 117 ARG A O 1
ATOM 665 N N . THR A 1 118 ? 10.213 -24.369 -11.896 1.00 24.24 118 THR A N 1
ATOM 666 C CA . THR A 1 118 ? 9.879 -25.753 -12.160 1.00 26.67 118 THR A CA 1
ATOM 667 C C . THR A 1 118 ? 9.353 -25.938 -13.576 1.00 25.70 118 THR A C 1
ATOM 668 O O . THR A 1 118 ? 8.926 -27.058 -13.894 1.00 25.58 118 THR A O 1
ATOM 672 N N . CYS A 1 119 ? 9.342 -24.872 -14.398 1.00 25.28 119 CYS A N 1
ATOM 673 C CA . CYS A 1 119 ? 8.937 -25.007 -15.800 1.00 25.97 119 CYS A CA 1
ATOM 674 C C . CYS A 1 119 ? 9.979 -25.918 -16.538 1.00 26.31 119 CYS A C 1
ATOM 675 O O . CYS A 1 119 ? 11.111 -25.503 -16.754 1.00 23.41 119 CYS A O 1
ATOM 678 N N . GLN A 1 120 ? 9.598 -27.133 -16.954 1.00 24.07 120 GLN A N 1
ATOM 679 C CA . GLN A 1 120 ? 10.532 -28.007 -17.656 1.00 25.62 120 GLN A CA 1
ATOM 680 C C . GLN A 1 120 ? 11.132 -27.449 -18.989 1.00 27.21 120 GLN A C 1
ATOM 681 O O . GLN A 1 120 ? 12.294 -27.649 -19.284 1.00 27.73 120 GLN A O 1
ATOM 687 N N . LYS A 1 121 ? 10.333 -26.710 -19.761 1.00 27.34 121 LYS A N 1
ATOM 688 C CA . LYS A 1 121 ? 10.846 -26.132 -20.962 1.00 27.40 121 LYS A CA 1
ATOM 689 C C . LYS A 1 121 ? 11.897 -25.029 -20.666 1.00 25.71 121 LYS A C 1
ATOM 690 O O . LYS A 1 121 ? 12.891 -24.934 -21.389 1.00 27.11 121 LYS A O 1
ATOM 696 N N . TYR A 1 122 ? 11.661 -24.235 -19.631 1.00 25.10 122 TYR A N 1
ATOM 697 C CA . TYR A 1 122 ? 12.650 -23.320 -19.203 1.00 25.90 122 TYR A CA 1
ATOM 698 C C . TYR A 1 122 ? 13.958 -24.050 -18.804 1.00 24.73 122 TYR A C 1
ATOM 699 O O . TYR A 1 122 ? 15.077 -23.653 -19.191 1.00 28.03 122 TYR A O 1
ATOM 708 N N . ILE A 1 123 ? 13.827 -25.085 -18.007 1.00 26.11 123 ILE A N 1
ATOM 709 C CA . ILE A 1 123 ? 15.008 -25.861 -17.550 1.00 26.34 123 ILE A CA 1
ATOM 710 C C . ILE A 1 123 ? 15.768 -26.496 -18.697 1.00 25.95 123 ILE A C 1
ATOM 711 O O . ILE A 1 123 ? 17.016 -26.521 -18.708 1.00 28.00 123 ILE A O 1
ATOM 716 N N . ASP A 1 124 ? 15.019 -27.054 -19.652 1.00 26.16 124 ASP A N 1
ATOM 717 C CA . ASP A 1 124 ? 15.584 -27.556 -20.904 1.00 27.75 124 ASP A CA 1
ATOM 718 C C . ASP A 1 124 ? 16.446 -26.520 -21.610 1.00 29.16 124 ASP A C 1
ATOM 719 O O . ASP A 1 124 ? 17.541 -26.808 -22.069 1.00 32.42 124 ASP A O 1
ATOM 724 N N . LYS A 1 125 ? 15.955 -25.288 -21.712 1.00 27.56 125 LYS A N 1
ATOM 725 C CA . LYS A 1 125 ? 16.629 -24.299 -22.479 1.00 30.34 125 LYS A CA 1
ATOM 726 C C . LYS A 1 125 ? 17.815 -23.660 -21.734 1.00 27.47 125 LYS A C 1
ATOM 727 O O . LYS A 1 125 ? 18.848 -23.421 -22.354 1.00 30.57 125 LYS A O 1
ATOM 733 N N . TYR A 1 126 ? 17.675 -23.395 -20.456 1.00 27.92 126 TYR A N 1
ATOM 734 C CA . TYR A 1 126 ? 18.693 -22.614 -19.744 1.00 29.03 126 TYR A CA 1
ATOM 735 C C . TYR A 1 126 ? 19.498 -23.429 -18.777 1.00 31.24 126 TYR A C 1
ATOM 736 O O . TYR A 1 126 ? 20.478 -22.935 -18.312 1.00 31.64 126 TYR A O 1
ATOM 745 N N . GLY A 1 127 ? 19.086 -24.672 -18.483 1.00 29.61 127 GLY A N 1
ATOM 746 C CA . GLY A 1 127 ? 19.788 -25.501 -17.495 1.00 29.16 127 GLY A CA 1
ATOM 747 C C . GLY A 1 127 ? 19.206 -25.264 -16.108 1.00 28.58 127 GLY A C 1
ATOM 748 O O . GLY A 1 127 ? 18.392 -24.342 -15.878 1.00 29.51 127 GLY A O 1
ATOM 749 N N . PRO A 1 128 ? 19.593 -26.109 -15.137 1.00 29.17 128 PRO A N 1
ATOM 750 C CA . PRO A 1 128 ? 19.109 -26.027 -13.771 1.00 30.78 128 PRO A CA 1
ATOM 751 C C . PRO A 1 128 ? 19.747 -24.875 -13.008 1.00 33.48 128 PRO A C 1
ATOM 752 O O . PRO A 1 128 ? 19.234 -24.407 -11.966 1.00 34.11 128 PRO A O 1
ATOM 756 N N . THR B 1 33 ? 34.720 -31.151 1.878 1.00 56.14 33 THR B N 1
ATOM 757 C CA . THR B 1 33 ? 33.794 -30.315 1.073 1.00 54.84 33 THR B CA 1
ATOM 758 C C . THR B 1 33 ? 34.096 -30.491 -0.421 1.00 51.33 33 THR B C 1
ATOM 759 O O . THR B 1 33 ? 33.202 -30.871 -1.173 1.00 52.53 33 THR B O 1
ATOM 763 N N . SER B 1 34 ? 35.378 -30.273 -0.767 1.00 44.28 34 SER B N 1
ATOM 764 C CA . SER B 1 34 ? 36.000 -30.057 -2.093 1.00 37.59 34 SER B CA 1
ATOM 765 C C . SER B 1 34 ? 35.170 -29.898 -3.353 1.00 31.10 34 SER B C 1
ATOM 766 O O . SER B 1 34 ? 35.695 -29.660 -4.421 1.00 31.97 34 SER B O 1
ATOM 769 N N . PHE B 1 35 ? 33.873 -30.047 -3.240 1.00 27.89 35 PHE B N 1
ATOM 770 C CA . PHE B 1 35 ? 32.992 -30.018 -4.391 1.00 24.24 35 PHE B CA 1
ATOM 771 C C . PHE B 1 35 ? 31.970 -28.909 -4.222 1.00 22.92 35 PHE B C 1
ATOM 772 O O . PHE B 1 35 ? 30.910 -28.942 -4.840 1.00 21.44 35 PHE B O 1
ATOM 780 N N . ASP B 1 36 ? 32.334 -27.917 -3.423 1.00 22.44 36 ASP B N 1
ATOM 781 C CA . ASP B 1 36 ? 31.431 -26.776 -3.160 1.00 22.84 36 ASP B CA 1
ATOM 782 C C . ASP B 1 36 ? 31.972 -25.498 -3.707 1.00 21.78 36 ASP B C 1
ATOM 783 O O . ASP B 1 36 ? 33.165 -25.361 -3.902 1.00 23.21 36 ASP B O 1
ATOM 788 N N . CYS B 1 37 ? 31.040 -24.559 -3.970 1.00 20.80 37 CYS B N 1
ATOM 789 C CA . CYS B 1 37 ? 31.416 -23.246 -4.434 1.00 21.16 37 CYS B CA 1
ATOM 790 C C . CYS B 1 37 ? 31.656 -22.277 -3.316 1.00 23.61 37 CYS B C 1
ATOM 791 O O . CYS B 1 37 ? 30.821 -22.147 -2.435 1.00 23.96 37 CYS B O 1
ATOM 794 N N . ALA B 1 38 ? 32.788 -21.574 -3.378 1.00 27.02 38 ALA B N 1
ATOM 795 C CA . ALA B 1 38 ? 33.106 -20.600 -2.365 1.00 31.01 38 ALA B CA 1
ATOM 796 C C . ALA B 1 38 ? 32.327 -19.312 -2.532 1.00 30.42 38 ALA B C 1
ATOM 797 O O . ALA B 1 38 ? 32.459 -18.394 -1.733 1.00 35.97 38 ALA B O 1
ATOM 799 N N . VAL B 1 39 ? 31.535 -19.172 -3.586 1.00 27.84 39 VAL B N 1
ATOM 800 C CA . VAL B 1 39 ? 30.631 -18.025 -3.662 1.00 25.91 39 VAL B CA 1
ATOM 801 C C . VAL B 1 39 ? 29.260 -18.334 -3.137 1.00 25.03 39 VAL B C 1
ATOM 802 O O . VAL B 1 39 ? 28.775 -17.622 -2.220 1.00 25.73 39 VAL B O 1
ATOM 806 N N . CYS B 1 40 ? 28.578 -19.365 -3.636 1.00 22.92 40 CYS B N 1
ATOM 807 C CA . CYS B 1 40 ? 27.209 -19.614 -3.254 1.00 23.65 40 CYS B CA 1
ATOM 808 C C . CYS B 1 40 ? 27.053 -20.679 -2.147 1.00 24.02 40 CYS B C 1
ATOM 809 O O . CYS B 1 40 ? 25.959 -20.805 -1.593 1.00 25.49 40 CYS B O 1
ATOM 812 N N . LEU B 1 41 ? 28.147 -21.427 -1.861 1.00 23.49 41 LEU B N 1
ATOM 813 C CA . LEU B 1 41 ? 28.209 -22.509 -0.841 1.00 23.46 41 LEU B CA 1
ATOM 814 C C . LEU B 1 41 ? 27.384 -23.761 -1.180 1.00 23.06 41 LEU B C 1
ATOM 815 O O . LEU B 1 41 ? 27.103 -24.584 -0.288 1.00 25.10 41 LEU B O 1
ATOM 820 N N . GLU B 1 42 ? 26.912 -23.834 -2.387 1.00 22.73 42 GLU B N 1
ATOM 821 C CA . GLU B 1 42 ? 26.196 -25.031 -2.851 1.00 22.10 42 GLU B CA 1
ATOM 822 C C . GLU B 1 42 ? 27.192 -25.942 -3.549 1.00 20.78 42 GLU B C 1
ATOM 823 O O . GLU B 1 42 ? 28.318 -25.575 -3.832 1.00 19.89 42 GLU B O 1
ATOM 829 N N . VAL B 1 43 ? 26.731 -27.117 -3.836 1.00 19.69 43 VAL B N 1
ATOM 830 C CA . VAL B 1 43 ? 27.553 -28.008 -4.614 1.00 19.47 43 VAL B CA 1
ATOM 831 C C . VAL B 1 43 ? 27.777 -27.404 -6.007 1.00 18.69 43 VAL B C 1
ATOM 832 O O . VAL B 1 43 ? 26.872 -26.859 -6.635 1.00 19.09 43 VAL B O 1
ATOM 836 N N . LEU B 1 44 ? 29.021 -27.501 -6.500 1.00 18.26 44 LEU B N 1
ATOM 837 C CA . LEU B 1 44 ? 29.396 -26.959 -7.766 1.00 18.61 44 LEU B CA 1
ATOM 838 C C . LEU B 1 44 ? 28.491 -27.395 -8.897 1.00 18.53 44 LEU B C 1
ATOM 839 O O . LEU B 1 44 ? 28.128 -28.543 -8.958 1.00 18.99 44 LEU B O 1
ATOM 844 N N . HIS B 1 45 ? 28.175 -26.443 -9.777 1.00 18.32 45 HIS B N 1
ATOM 845 C CA . HIS B 1 45 ? 27.567 -26.724 -11.083 1.00 19.14 45 HIS B CA 1
ATOM 846 C C . HIS B 1 45 ? 28.518 -26.111 -12.117 1.00 18.41 45 HIS B C 1
ATOM 847 O O . HIS B 1 45 ? 28.713 -24.917 -12.139 1.00 18.34 45 HIS B O 1
ATOM 854 N N . GLN B 1 46 ? 29.032 -26.967 -13.024 1.00 18.96 46 GLN B N 1
ATOM 855 C CA . GLN B 1 46 ? 29.979 -26.574 -14.010 1.00 18.76 46 GLN B CA 1
ATOM 856 C C . GLN B 1 46 ? 31.177 -25.880 -13.331 1.00 18.31 46 GLN B C 1
ATOM 857 O O . GLN B 1 46 ? 31.394 -24.720 -13.516 1.00 18.52 46 GLN B O 1
ATOM 863 N N . PRO B 1 47 ? 32.001 -26.634 -12.604 1.00 18.45 47 PRO B N 1
ATOM 864 C CA . PRO B 1 47 ? 33.110 -26.024 -11.894 1.00 18.29 47 PRO B CA 1
ATOM 865 C C . PRO B 1 47 ? 34.126 -25.395 -12.800 1.00 19.30 47 PRO B C 1
ATOM 866 O O . PRO B 1 47 ? 34.476 -25.959 -13.829 1.00 19.48 47 PRO B O 1
ATOM 870 N N . VAL B 1 48 ? 34.635 -24.234 -12.417 1.00 18.71 48 VAL B N 1
ATOM 871 C CA . VAL B 1 48 ? 35.561 -23.417 -13.208 1.00 19.95 48 VAL B CA 1
ATOM 872 C C . VAL B 1 48 ? 36.676 -23.054 -12.226 1.00 20.86 48 VAL B C 1
ATOM 873 O O . VAL B 1 48 ? 36.377 -22.609 -11.119 1.00 19.95 48 VAL B O 1
ATOM 877 N N . ARG B 1 49 ? 37.946 -23.320 -12.624 1.00 20.63 49 ARG B N 1
ATOM 878 C CA . ARG B 1 49 ? 39.128 -22.983 -11.826 1.00 21.78 49 ARG B CA 1
ATOM 879 C C . ARG B 1 49 ? 39.730 -21.674 -12.342 1.00 23.19 49 ARG B C 1
ATOM 880 O O . ARG B 1 49 ? 39.992 -21.530 -13.499 1.00 24.76 49 ARG B O 1
ATOM 888 N N . THR B 1 50 ? 39.887 -20.716 -11.459 1.00 24.20 50 THR B N 1
ATOM 889 C CA . THR B 1 50 ? 40.595 -19.434 -11.773 1.00 25.14 50 THR B CA 1
ATOM 890 C C . THR B 1 50 ? 42.089 -19.608 -11.578 1.00 24.83 50 THR B C 1
ATOM 891 O O . THR B 1 50 ? 42.521 -20.598 -11.008 1.00 24.13 50 THR B O 1
ATOM 895 N N . ARG B 1 51 ? 42.916 -18.633 -12.014 1.00 24.07 51 ARG B N 1
ATOM 896 C CA . ARG B 1 51 ? 44.396 -18.841 -11.974 1.00 28.32 51 ARG B CA 1
ATOM 897 C C . ARG B 1 51 ? 44.987 -18.964 -10.602 1.00 28.32 51 ARG B C 1
ATOM 898 O O . ARG B 1 51 ? 46.022 -19.610 -10.432 1.00 29.06 51 ARG B O 1
ATOM 906 N N . CYS B 1 52 ? 44.314 -18.376 -9.622 1.00 26.99 52 CYS B N 1
ATOM 907 C CA . CYS B 1 52 ? 44.711 -18.490 -8.226 1.00 28.59 52 CYS B CA 1
ATOM 908 C C . CYS B 1 52 ? 44.455 -19.828 -7.629 1.00 28.61 52 CYS B C 1
ATOM 909 O O . CYS B 1 52 ? 44.845 -20.057 -6.529 1.00 30.41 52 CYS B O 1
ATOM 912 N N . GLY B 1 53 ? 43.713 -20.711 -8.292 1.00 26.96 53 GLY B N 1
ATOM 913 C CA . GLY B 1 53 ? 43.441 -21.985 -7.632 1.00 27.53 53 GLY B CA 1
ATOM 914 C C . GLY B 1 53 ? 42.076 -22.207 -7.004 1.00 25.85 53 GLY B C 1
ATOM 915 O O . GLY B 1 53 ? 41.722 -23.365 -6.685 1.00 28.86 53 GLY B O 1
ATOM 916 N N . HIS B 1 54 ? 41.252 -21.168 -6.933 1.00 24.68 54 HIS B N 1
ATOM 917 C CA . HIS B 1 54 ? 39.918 -21.353 -6.438 1.00 23.39 54 HIS B CA 1
ATOM 918 C C . HIS B 1 54 ? 38.947 -21.869 -7.449 1.00 23.05 54 HIS B C 1
ATOM 919 O O . HIS B 1 54 ? 39.159 -21.690 -8.605 1.00 22.69 54 HIS B O 1
ATOM 926 N N . VAL B 1 55 ? 37.865 -22.496 -6.972 1.00 22.16 55 VAL B N 1
ATOM 927 C CA . VAL B 1 55 ? 36.929 -23.202 -7.862 1.00 21.29 55 VAL B CA 1
ATOM 928 C C . VAL B 1 55 ? 35.493 -22.772 -7.575 1.00 20.78 55 VAL B C 1
ATOM 929 O O . VAL B 1 55 ? 35.026 -22.702 -6.434 1.00 21.73 55 VAL B O 1
ATOM 933 N N . PHE B 1 56 ? 34.775 -22.364 -8.620 1.00 19.97 56 PHE B N 1
ATOM 934 C CA . PHE B 1 56 ? 33.426 -21.770 -8.527 1.00 19.28 56 PHE B CA 1
ATOM 935 C C . PHE B 1 56 ? 32.511 -22.389 -9.564 1.00 20.09 56 PHE B C 1
ATOM 936 O O . PHE B 1 56 ? 32.982 -22.887 -10.567 1.00 19.17 56 PHE B O 1
ATOM 944 N N . CYS B 1 57 ? 31.214 -22.411 -9.335 1.00 19.40 57 CYS B N 1
ATOM 945 C CA . CYS B 1 57 ? 30.213 -22.584 -10.399 1.00 19.08 57 CYS B CA 1
ATOM 946 C C . CYS B 1 57 ? 30.515 -21.631 -11.559 1.00 18.97 57 CYS B C 1
ATOM 947 O O . CYS B 1 57 ? 30.749 -20.474 -11.310 1.00 19.22 57 CYS B O 1
ATOM 950 N N . ARG B 1 58 ? 30.401 -22.127 -12.797 1.00 19.45 58 ARG B N 1
ATOM 951 C CA . ARG B 1 58 ? 30.583 -21.216 -13.948 1.00 20.31 58 ARG B CA 1
ATOM 952 C C . ARG B 1 58 ? 29.815 -19.941 -13.838 1.00 19.50 58 ARG B C 1
ATOM 953 O O . ARG B 1 58 ? 30.373 -18.840 -14.085 1.00 19.76 58 ARG B O 1
ATOM 961 N N . SER B 1 59 ? 28.550 -20.043 -13.466 1.00 20.01 59 SER B N 1
ATOM 962 C CA . SER B 1 59 ? 27.719 -18.866 -13.500 1.00 22.47 59 SER B CA 1
ATOM 963 C C . SER B 1 59 ? 28.077 -17.947 -12.320 1.00 22.23 59 SER B C 1
ATOM 964 O O . SER B 1 59 ? 27.843 -16.730 -12.424 1.00 22.66 59 SER B O 1
ATOM 967 N N . CYS B 1 60 ? 28.560 -18.479 -11.223 1.00 20.78 60 CYS B N 1
ATOM 968 C CA . CYS B 1 60 ? 28.912 -17.659 -10.053 1.00 22.09 60 CYS B CA 1
ATOM 969 C C . CYS B 1 60 ? 30.170 -16.839 -10.328 1.00 21.28 60 CYS B C 1
ATOM 970 O O . CYS B 1 60 ? 30.186 -15.647 -10.080 1.00 22.32 60 CYS B O 1
ATOM 973 N N . ILE B 1 61 ? 31.229 -17.436 -10.865 1.00 21.26 61 ILE B N 1
ATOM 974 C CA . ILE B 1 61 ? 32.404 -16.650 -11.185 1.00 21.13 61 ILE B CA 1
ATOM 975 C C . ILE B 1 61 ? 32.012 -15.679 -12.286 1.00 20.56 61 ILE B C 1
ATOM 976 O O . ILE B 1 61 ? 32.439 -14.526 -12.260 1.00 22.75 61 ILE B O 1
ATOM 981 N N . ALA B 1 62 ? 31.175 -16.091 -13.221 1.00 20.30 62 ALA B N 1
ATOM 982 C CA . ALA B 1 62 ? 30.751 -15.102 -14.301 1.00 21.07 62 ALA B CA 1
ATOM 983 C C . ALA B 1 62 ? 30.054 -13.906 -13.728 1.00 22.35 62 ALA B C 1
ATOM 984 O O . ALA B 1 62 ? 30.427 -12.762 -14.072 1.00 23.75 62 ALA B O 1
ATOM 986 N N . THR B 1 63 ? 29.124 -14.108 -12.823 1.00 21.67 63 THR B N 1
ATOM 987 C CA . THR B 1 63 ? 28.396 -12.993 -12.256 1.00 22.81 63 THR B CA 1
ATOM 988 C C . THR B 1 63 ? 29.369 -12.120 -11.479 1.00 22.03 63 THR B C 1
ATOM 989 O O . THR B 1 63 ? 29.289 -10.887 -11.518 1.00 23.02 63 THR B O 1
ATOM 993 N N . SER B 1 64 ? 30.270 -12.732 -10.738 1.00 21.26 64 SER B N 1
ATOM 994 C CA . SER B 1 64 ? 31.232 -12.015 -9.891 1.00 22.26 64 SER B CA 1
ATOM 995 C C . SER B 1 64 ? 32.079 -11.092 -10.709 1.00 22.39 64 SER B C 1
ATOM 996 O O . SER B 1 64 ? 32.236 -9.921 -10.334 1.00 24.30 64 SER B O 1
ATOM 999 N N . LEU B 1 65 ? 32.636 -11.604 -11.808 1.00 23.21 65 LEU B N 1
ATOM 1000 C CA . LEU B 1 65 ? 33.545 -10.846 -12.675 1.00 25.60 65 LEU B CA 1
ATOM 1001 C C . LEU B 1 65 ? 32.824 -9.796 -13.492 1.00 27.82 65 LEU B C 1
ATOM 1002 O O . LEU B 1 65 ? 33.423 -8.807 -13.822 1.00 31.85 65 LEU B O 1
ATOM 1007 N N . LYS B 1 66 ? 31.573 -10.031 -13.855 1.00 31.73 66 LYS B N 1
ATOM 1008 C CA . LYS B 1 66 ? 30.724 -9.017 -14.481 1.00 34.50 66 LYS B CA 1
ATOM 1009 C C . LYS B 1 66 ? 30.704 -7.725 -13.698 1.00 33.57 66 LYS B C 1
ATOM 1010 O O . LYS B 1 66 ? 30.669 -6.649 -14.280 1.00 36.37 66 LYS B O 1
ATOM 1016 N N . ASN B 1 67 ? 30.633 -7.837 -12.380 1.00 33.74 67 ASN B N 1
ATOM 1017 C CA . ASN B 1 67 ? 30.497 -6.698 -11.455 1.00 32.48 67 ASN B CA 1
ATOM 1018 C C . ASN B 1 67 ? 31.863 -6.217 -10.986 1.00 35.27 67 ASN B C 1
ATOM 1019 O O . ASN B 1 67 ? 32.074 -5.030 -10.812 1.00 36.46 67 ASN B O 1
ATOM 1024 N N . ASN B 1 68 ? 32.793 -7.145 -10.775 1.00 42.30 68 ASN B N 1
ATOM 1025 C CA . ASN B 1 68 ? 34.116 -6.813 -10.248 1.00 39.76 68 ASN B CA 1
ATOM 1026 C C . ASN B 1 68 ? 35.197 -7.574 -11.005 1.00 39.62 68 ASN B C 1
ATOM 1027 O O . ASN B 1 68 ? 35.586 -8.702 -10.661 1.00 36.09 68 ASN B O 1
ATOM 1032 N N . LYS B 1 69 ? 35.686 -6.934 -12.055 1.00 38.61 69 LYS B N 1
ATOM 1033 C CA . LYS B 1 69 ? 36.430 -7.622 -13.071 1.00 39.52 69 LYS B CA 1
ATOM 1034 C C . LYS B 1 69 ? 37.841 -7.866 -12.610 1.00 35.24 69 LYS B C 1
ATOM 1035 O O . LYS B 1 69 ? 38.389 -7.118 -11.807 1.00 39.62 69 LYS B O 1
ATOM 1041 N N . TRP B 1 70 ? 38.388 -8.955 -13.131 1.00 34.26 70 TRP B N 1
ATOM 1042 C CA . TRP B 1 70 ? 39.747 -9.346 -12.924 1.00 32.13 70 TRP B CA 1
ATOM 1043 C C . TRP B 1 70 ? 40.147 -9.697 -11.514 1.00 30.48 70 TRP B C 1
ATOM 1044 O O . TRP B 1 70 ? 41.332 -9.616 -11.233 1.00 32.06 70 TRP B O 1
ATOM 1055 N N . THR B 1 71 ? 39.231 -10.084 -10.613 1.00 27.95 71 THR B N 1
ATOM 1056 C CA . THR B 1 71 ? 39.650 -10.350 -9.234 1.00 27.88 71 THR B CA 1
ATOM 1057 C C . THR B 1 71 ? 38.900 -11.561 -8.734 1.00 24.75 71 THR B C 1
ATOM 1058 O O . THR B 1 71 ? 37.697 -11.734 -9.043 1.00 24.18 71 THR B O 1
ATOM 1062 N N . CYS B 1 72 ? 39.62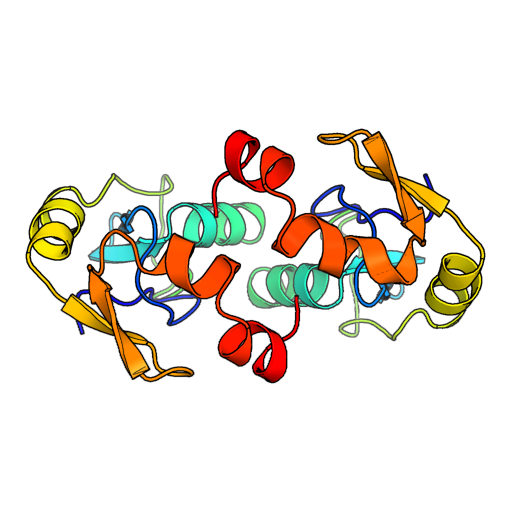3 -12.447 -8.058 1.00 21.63 72 CYS B N 1
ATOM 1063 C CA . CYS B 1 72 ? 38.953 -13.575 -7.482 1.00 21.67 72 CYS B CA 1
ATOM 1064 C C . CYS B 1 72 ? 38.005 -13.133 -6.382 1.00 21.84 72 CYS B C 1
ATOM 1065 O O . CYS B 1 72 ? 38.429 -12.431 -5.512 1.00 22.91 72 CYS B O 1
ATOM 1068 N N . PRO B 1 73 ? 36.719 -13.620 -6.409 1.00 22.86 73 PRO B N 1
ATOM 1069 C CA . PRO B 1 73 ? 35.772 -13.079 -5.412 1.00 26.18 73 PRO B CA 1
ATOM 1070 C C . PRO B 1 73 ? 36.051 -13.593 -4.007 1.00 25.33 73 PRO B C 1
ATOM 1071 O O . PRO B 1 73 ? 35.612 -13.015 -3.054 1.00 29.18 73 PRO B O 1
ATOM 1075 N N . TYR B 1 74 ? 36.768 -14.681 -3.920 1.00 25.72 74 TYR B N 1
ATOM 1076 C CA . TYR B 1 74 ? 37.210 -15.284 -2.681 1.00 26.32 74 TYR B CA 1
ATOM 1077 C C . TYR B 1 74 ? 38.512 -14.714 -2.089 1.00 26.19 74 TYR B C 1
ATOM 1078 O O . TYR B 1 74 ? 38.495 -14.220 -0.999 1.00 28.01 74 TYR B O 1
ATOM 1087 N N . CYS B 1 75 ? 39.621 -14.688 -2.855 1.00 26.59 75 CYS B N 1
ATOM 1088 C CA . CYS B 1 75 ? 40.913 -14.279 -2.312 1.00 26.08 75 CYS B CA 1
ATOM 1089 C C . CYS B 1 75 ? 41.396 -12.922 -2.784 1.00 25.02 75 CYS B C 1
ATOM 1090 O O . CYS B 1 75 ? 42.362 -12.398 -2.248 1.00 25.96 75 CYS B O 1
ATOM 1093 N N . ARG B 1 76 ? 40.655 -12.348 -3.730 1.00 23.48 76 ARG B N 1
ATOM 1094 C CA . ARG B 1 76 ? 40.923 -11.072 -4.335 1.00 25.74 76 ARG B CA 1
ATOM 1095 C C . ARG B 1 76 ? 42.199 -10.986 -5.169 1.00 25.86 76 ARG B C 1
ATOM 1096 O O . ARG B 1 76 ? 42.618 -9.870 -5.526 1.00 27.09 76 ARG B O 1
ATOM 1104 N N . ALA B 1 77 ? 42.833 -12.105 -5.498 1.00 25.43 77 ALA B N 1
ATOM 1105 C CA . ALA B 1 77 ? 43.921 -12.077 -6.399 1.00 26.45 77 ALA B CA 1
ATOM 1106 C C . ALA B 1 77 ? 43.516 -11.522 -7.759 1.00 25.23 77 ALA B C 1
ATOM 1107 O O . ALA B 1 77 ? 42.476 -11.817 -8.303 1.00 27.11 77 ALA B O 1
ATOM 1109 N N . TYR B 1 78 ? 44.443 -10.819 -8.361 1.00 24.93 78 TYR B N 1
ATOM 1110 C CA . TYR B 1 78 ? 44.331 -10.507 -9.754 1.00 26.61 78 TYR B CA 1
ATOM 1111 C C . TYR B 1 78 ? 44.195 -11.773 -10.615 1.00 26.81 78 TYR B C 1
ATOM 1112 O O . TYR B 1 78 ? 44.948 -12.737 -10.431 1.00 27.74 78 TYR B O 1
ATOM 1121 N N . LEU B 1 79 ? 43.214 -11.732 -11.523 1.00 25.83 79 LEU B N 1
ATOM 1122 C CA . LEU B 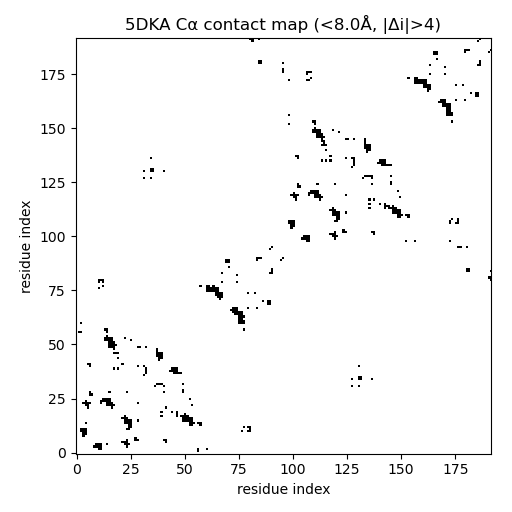1 79 ? 43.020 -12.693 -12.579 1.00 27.80 79 LEU B CA 1
ATOM 1123 C C . LEU B 1 79 ? 43.130 -12.137 -13.988 1.00 28.23 79 LEU B C 1
ATOM 1124 O O . LEU B 1 79 ? 42.429 -11.155 -14.357 1.00 29.33 79 LEU B O 1
ATOM 1129 N N . PRO B 1 80 ? 43.954 -12.780 -14.804 1.00 27.68 80 PRO B N 1
ATOM 1130 C CA . PRO B 1 80 ? 44.141 -12.295 -16.169 1.00 29.75 80 PRO B CA 1
ATOM 1131 C C . PRO B 1 80 ? 43.048 -12.848 -17.079 1.00 32.22 80 PRO B C 1
ATOM 1132 O O . PRO B 1 80 ? 42.969 -12.482 -18.247 1.00 33.44 80 PRO B O 1
ATOM 1136 N N . SER B 1 81 ? 42.236 -13.764 -16.560 1.00 29.14 81 SER B N 1
ATOM 1137 C CA . SER B 1 81 ? 41.205 -14.396 -17.391 1.00 32.78 81 SER B CA 1
ATOM 1138 C C . SER B 1 81 ? 40.107 -14.884 -16.486 1.00 31.83 81 SER B C 1
ATOM 1139 O O . SER B 1 81 ? 40.280 -14.951 -15.251 1.00 28.42 81 SER B O 1
ATOM 1142 N N . GLU B 1 82 ? 39.014 -15.290 -17.120 1.00 32.51 82 GLU B N 1
ATOM 1143 C CA . GLU B 1 82 ? 37.778 -15.582 -16.471 1.00 33.19 82 GLU B CA 1
ATOM 1144 C C . GLU B 1 82 ? 37.654 -17.044 -16.010 1.00 32.19 82 GLU B C 1
ATOM 1145 O O . GLU B 1 82 ? 36.599 -17.454 -15.555 1.00 33.73 82 GLU B O 1
ATOM 1151 N N . GLY B 1 83 ? 38.727 -17.814 -16.084 1.00 28.61 83 GLY B N 1
ATOM 1152 C CA . GLY B 1 83 ? 38.715 -19.198 -15.630 1.00 26.15 83 GLY B CA 1
ATOM 1153 C C . GLY B 1 83 ? 38.633 -20.248 -16.725 1.00 23.45 83 GLY B C 1
ATOM 1154 O O . GLY B 1 83 ? 38.255 -19.962 -17.837 1.00 29.44 83 GLY B O 1
ATOM 1155 N N . VAL B 1 84 ? 38.994 -21.470 -16.374 1.00 22.35 84 VAL B N 1
ATOM 1156 C CA . VAL B 1 84 ? 38.879 -22.593 -17.278 1.00 25.33 84 VAL B CA 1
ATOM 1157 C C . VAL B 1 84 ? 37.995 -23.658 -16.642 1.00 23.91 84 VAL B C 1
ATOM 1158 O O . VAL B 1 84 ? 38.048 -23.877 -15.440 1.00 23.49 84 VAL B O 1
ATOM 1162 N N . PRO B 1 85 ? 37.308 -24.447 -17.462 1.00 23.33 85 PRO B N 1
ATOM 1163 C CA . PRO B 1 85 ? 36.463 -25.527 -16.839 1.00 22.33 85 PRO B CA 1
ATOM 1164 C C . PRO B 1 85 ? 37.298 -26.507 -16.059 1.00 22.42 85 PRO B C 1
ATOM 1165 O O . PRO B 1 85 ? 38.305 -27.042 -16.568 1.00 24.74 85 PRO B O 1
ATOM 1169 N N . ALA B 1 86 ? 36.885 -26.812 -14.835 1.00 22.16 86 ALA B N 1
ATOM 1170 C CA . ALA B 1 86 ? 37.632 -27.740 -14.003 1.00 21.32 86 ALA B CA 1
ATOM 1171 C C . ALA B 1 86 ? 37.128 -29.116 -14.226 1.00 22.88 86 ALA B C 1
ATOM 1172 O O . ALA B 1 86 ? 36.476 -29.677 -13.386 1.00 22.76 86 ALA B O 1
ATOM 1174 N N . THR B 1 87 ? 37.533 -29.691 -15.334 1.00 23.59 87 THR B N 1
ATOM 1175 C CA . THR B 1 87 ? 37.048 -30.985 -15.760 1.00 24.80 87 THR B CA 1
ATOM 1176 C C . THR B 1 87 ? 37.503 -32.091 -14.830 1.00 26.61 87 THR B C 1
ATOM 1177 O O . THR B 1 87 ? 36.802 -33.119 -14.664 1.00 25.68 87 THR B O 1
ATOM 1181 N N . ASP B 1 88 ? 38.662 -31.917 -14.184 1.00 26.25 88 ASP B N 1
ATOM 1182 C CA . ASP B 1 88 ? 39.105 -32.852 -13.184 1.00 29.82 88 ASP B CA 1
ATOM 1183 C C . ASP B 1 88 ? 38.144 -32.981 -11.993 1.00 28.16 88 ASP B C 1
ATOM 1184 O O . ASP B 1 88 ? 37.871 -34.082 -11.508 1.00 29.36 88 ASP B O 1
ATOM 1189 N N . VAL B 1 89 ? 37.606 -31.846 -11.564 1.00 24.66 89 VAL B N 1
ATOM 1190 C CA . VAL B 1 89 ? 36.664 -31.806 -10.478 1.00 22.38 89 VAL B CA 1
ATOM 1191 C C . VAL B 1 89 ? 35.385 -32.380 -10.995 1.00 21.81 89 VAL B C 1
ATOM 1192 O O . VAL B 1 89 ? 34.746 -33.172 -10.273 1.00 22.09 89 VAL B O 1
ATOM 1196 N N . ALA B 1 90 ? 34.902 -31.958 -12.199 1.00 21.16 90 ALA B N 1
ATOM 1197 C CA . ALA B 1 90 ? 33.644 -32.528 -12.707 1.00 21.81 90 ALA B CA 1
ATOM 1198 C C . ALA B 1 90 ? 33.693 -34.064 -12.805 1.00 23.45 90 ALA B C 1
ATOM 1199 O O . ALA B 1 90 ? 32.697 -34.772 -12.494 1.00 22.98 90 ALA B O 1
ATOM 1201 N N . LYS B 1 91 ? 34.845 -34.604 -13.270 1.00 23.58 91 LYS B N 1
ATOM 1202 C CA . LYS B 1 91 ? 35.035 -36.047 -13.358 1.00 24.44 91 LYS B CA 1
ATOM 1203 C C . LYS B 1 91 ? 34.914 -36.747 -12.023 1.00 23.08 91 LYS B C 1
ATOM 1204 O O . LYS B 1 91 ? 34.183 -37.723 -11.936 1.00 24.57 91 LYS B O 1
ATOM 1210 N N . ARG B 1 92 ? 35.568 -36.176 -10.996 1.00 26.84 92 ARG B N 1
ATOM 1211 C CA . ARG B 1 92 ? 35.506 -36.689 -9.648 1.00 27.93 92 ARG B CA 1
ATOM 1212 C C . ARG B 1 92 ? 34.096 -36.695 -9.116 1.00 26.50 92 ARG B C 1
ATOM 1213 O O . ARG B 1 92 ? 33.689 -37.642 -8.470 1.00 26.01 92 ARG B O 1
ATOM 1221 N N . MET B 1 93 ? 33.317 -35.654 -9.465 1.00 24.50 93 MET B N 1
ATOM 1222 C CA . MET B 1 93 ? 31.956 -35.480 -8.977 1.00 23.98 93 MET B CA 1
ATOM 1223 C C . MET B 1 93 ? 31.002 -36.536 -9.436 1.00 24.75 93 MET B C 1
ATOM 1224 O O . MET B 1 93 ? 30.075 -36.875 -8.711 1.00 25.95 93 MET B O 1
ATOM 1229 N N . LYS B 1 94 ? 31.344 -37.197 -10.537 1.00 26.25 94 LYS B N 1
ATOM 1230 C CA . LYS B 1 94 ? 30.487 -38.294 -11.007 1.00 28.45 94 LYS B CA 1
ATOM 1231 C C . LYS B 1 94 ? 30.509 -39.532 -10.154 1.00 28.10 94 LYS B C 1
ATOM 1232 O O . LYS B 1 94 ? 29.623 -40.386 -10.325 1.00 29.56 94 LYS B O 1
ATOM 1238 N N . SER B 1 95 ? 31.510 -39.681 -9.271 1.00 27.69 95 SER B N 1
ATOM 1239 C CA . SER B 1 95 ? 31.519 -40.888 -8.444 1.00 30.10 95 SER B CA 1
ATOM 1240 C C . SER B 1 95 ? 31.384 -40.501 -6.964 1.00 28.26 95 SER B C 1
ATOM 1241 O O . SER B 1 95 ? 31.662 -41.310 -6.053 1.00 29.30 95 SER B O 1
ATOM 1244 N N . GLU B 1 96 ? 30.926 -39.258 -6.709 1.00 25.96 96 GLU B N 1
ATOM 1245 C CA . GLU B 1 96 ? 30.688 -38.776 -5.363 1.00 26.19 96 GLU B CA 1
ATOM 1246 C C . GLU B 1 96 ? 29.195 -38.555 -5.153 1.00 23.93 96 GLU B C 1
ATOM 1247 O O . GLU B 1 96 ? 28.512 -38.152 -6.086 1.00 20.79 96 GLU B O 1
ATOM 1253 N N . TYR B 1 97 ? 28.728 -38.783 -3.912 1.00 25.24 97 TYR B N 1
ATOM 1254 C CA . TYR B 1 97 ? 27.309 -38.691 -3.580 1.00 24.89 97 TYR B CA 1
ATOM 1255 C C . TYR B 1 97 ? 27.155 -38.007 -2.244 1.00 26.36 97 TYR B C 1
ATOM 1256 O O . TYR B 1 97 ? 28.027 -38.167 -1.394 1.00 27.64 97 TYR B O 1
ATOM 1265 N N . LYS B 1 98 ? 26.044 -37.294 -2.032 1.00 24.45 98 LYS B N 1
ATOM 1266 C CA . LYS B 1 98 ? 25.766 -36.739 -0.688 1.00 27.08 98 LYS B CA 1
ATOM 1267 C C . LYS B 1 98 ? 24.249 -36.620 -0.584 1.00 26.61 98 LYS B C 1
ATOM 1268 O O . LYS B 1 98 ? 23.545 -36.575 -1.589 1.00 23.36 98 LYS B O 1
ATOM 1274 N N . ASN B 1 99 ? 23.798 -36.501 0.636 1.00 26.02 99 ASN B N 1
ATOM 1275 C CA . ASN B 1 99 ? 22.400 -36.300 0.879 1.00 26.89 99 ASN B CA 1
ATOM 1276 C C . ASN B 1 99 ? 22.046 -34.824 0.698 1.00 25.28 99 ASN B C 1
ATOM 1277 O O . ASN B 1 99 ? 22.801 -33.933 1.127 1.00 27.77 99 ASN B O 1
ATOM 1282 N N . CYS B 1 100 ? 20.955 -34.552 0.017 1.00 25.45 100 CYS B N 1
ATOM 1283 C CA . CYS B 1 100 ? 20.417 -33.197 -0.087 1.00 24.47 100 CYS B CA 1
ATOM 1284 C C . CYS B 1 100 ? 20.108 -32.732 1.326 1.00 25.69 100 CYS B C 1
ATOM 1285 O O . CYS B 1 100 ? 19.551 -33.482 2.096 1.00 27.33 100 CYS B O 1
ATOM 1288 N N . ALA B 1 101 ? 20.513 -31.521 1.670 1.00 27.84 101 ALA B N 1
ATOM 1289 C CA . ALA B 1 101 ? 20.394 -31.053 3.081 1.00 29.40 101 ALA B CA 1
ATOM 1290 C C . ALA B 1 101 ? 18.974 -30.809 3.516 1.00 31.90 101 ALA B C 1
ATOM 1291 O O . ALA B 1 101 ? 18.702 -30.792 4.738 1.00 34.65 101 ALA B O 1
ATOM 1293 N N . GLU B 1 102 ? 18.051 -30.674 2.548 1.00 29.33 102 GLU B N 1
ATOM 1294 C CA . GLU B 1 102 ? 16.670 -30.373 2.862 1.00 29.44 102 GLU B CA 1
ATOM 1295 C C . GLU B 1 102 ? 15.708 -31.538 2.774 1.00 31.04 102 GLU B C 1
ATOM 1296 O O . GLU B 1 102 ? 14.673 -31.535 3.452 1.00 34.67 102 GLU B O 1
ATOM 1302 N N . CYS B 1 103 ? 15.951 -32.492 1.910 1.00 28.61 103 CYS B N 1
ATOM 1303 C CA . CYS B 1 103 ? 15.062 -33.672 1.835 1.00 28.36 103 CYS B CA 1
ATOM 1304 C C . CYS B 1 103 ? 15.754 -34.979 2.177 1.00 29.05 103 CYS B C 1
ATOM 1305 O O . CYS B 1 103 ? 15.082 -36.005 2.284 1.00 28.13 103 CYS B O 1
ATOM 1308 N N . ASP B 1 104 ? 17.054 -34.936 2.421 1.00 29.44 104 ASP B N 1
ATOM 1309 C CA . ASP B 1 104 ? 17.861 -36.137 2.732 1.00 31.50 104 ASP B CA 1
ATOM 1310 C C . ASP B 1 104 ? 17.992 -37.193 1.638 1.00 29.16 104 ASP B C 1
ATOM 1311 O O . ASP B 1 104 ? 18.590 -38.269 1.887 1.00 29.46 104 ASP B O 1
ATOM 1316 N N . THR B 1 105 ? 17.482 -36.953 0.431 1.00 25.98 105 THR B N 1
ATOM 1317 C CA . THR B 1 105 ? 17.682 -37.899 -0.678 1.00 26.00 105 THR B CA 1
ATOM 1318 C C . THR B 1 105 ? 19.159 -37.937 -1.015 1.00 24.78 105 THR B C 1
ATOM 1319 O O . THR B 1 105 ? 19.774 -36.858 -1.125 1.00 23.40 105 THR B O 1
ATOM 1323 N N . LEU B 1 106 ? 19.729 -39.129 -1.194 1.00 23.71 106 LEU B N 1
ATOM 1324 C CA . LEU B 1 106 ? 21.086 -39.282 -1.706 1.00 22.90 106 LEU B CA 1
ATOM 1325 C C . LEU B 1 106 ? 21.142 -38.933 -3.246 1.00 21.96 106 LEU B C 1
ATOM 1326 O O . LEU B 1 106 ? 20.389 -39.495 -4.012 1.00 23.18 106 LEU B O 1
ATOM 1331 N N . VAL B 1 107 ? 22.034 -37.998 -3.660 1.00 20.83 107 VAL B N 1
ATOM 1332 C CA . VAL B 1 107 ? 22.203 -37.582 -5.017 1.00 21.13 107 VAL B CA 1
ATOM 1333 C C . VAL B 1 107 ? 23.645 -37.568 -5.443 1.00 20.91 107 VAL B C 1
ATOM 1334 O O . VAL B 1 107 ? 24.517 -37.129 -4.675 1.00 20.82 107 VAL B O 1
ATOM 1338 N N . CYS B 1 108 ? 23.934 -38.026 -6.648 1.00 22.07 108 CYS B N 1
ATOM 1339 C CA . CYS B 1 108 ? 25.275 -37.910 -7.162 1.00 22.03 108 CYS B CA 1
ATOM 1340 C C . CYS B 1 108 ? 25.645 -36.423 -7.272 1.00 21.95 108 CYS B C 1
ATOM 1341 O O . CYS B 1 108 ? 24.833 -35.647 -7.792 1.00 22.37 108 CYS B O 1
ATOM 1344 N N . LEU B 1 109 ? 26.848 -36.063 -6.903 1.00 21.06 109 LEU B N 1
ATOM 1345 C CA . LEU B 1 109 ? 27.163 -34.581 -6.932 1.00 21.54 109 LEU B CA 1
ATOM 1346 C C . LEU B 1 109 ? 27.009 -33.912 -8.325 1.00 22.15 109 LEU B C 1
ATOM 1347 O O . LEU B 1 109 ? 26.640 -32.760 -8.401 1.00 22.92 109 LEU B O 1
ATOM 1352 N N . SER B 1 110 ? 27.246 -34.633 -9.406 1.00 23.19 11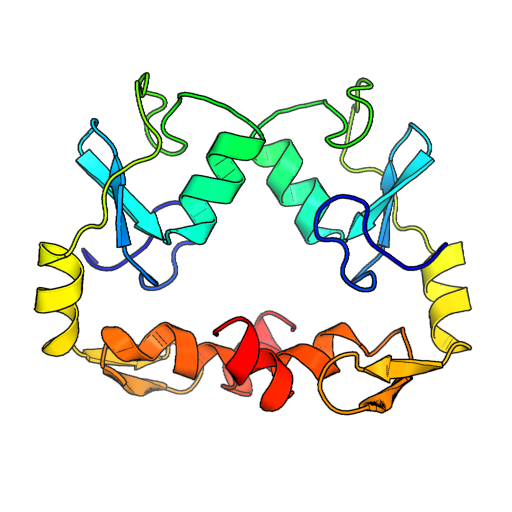0 SER B N 1
ATOM 1353 C CA . SER B 1 110 ? 27.020 -34.149 -10.812 1.00 25.11 110 SER B CA 1
ATOM 1354 C C . SER B 1 110 ? 25.589 -33.766 -11.103 1.00 25.24 110 SER B C 1
ATOM 1355 O O . SER B 1 110 ? 25.338 -32.915 -11.974 1.00 27.68 110 SER B O 1
ATOM 1358 N N . GLU B 1 111 ? 24.658 -34.338 -10.355 1.00 24.33 111 GLU B N 1
ATOM 1359 C CA . GLU B 1 111 ? 23.263 -34.104 -10.534 1.00 25.90 111 GLU B CA 1
ATOM 1360 C C . GLU B 1 111 ? 22.674 -33.262 -9.432 1.00 22.84 111 GLU B C 1
ATOM 1361 O O . GLU B 1 111 ? 21.443 -33.065 -9.443 1.00 23.36 111 GLU B O 1
ATOM 1367 N N . MET B 1 112 ? 23.483 -32.763 -8.504 1.00 21.22 112 MET B N 1
ATOM 1368 C CA . MET B 1 112 ? 22.889 -32.039 -7.330 1.00 20.11 112 MET B CA 1
ATOM 1369 C C . MET B 1 112 ? 22.219 -30.778 -7.745 1.00 19.62 112 MET B C 1
ATOM 1370 O O . MET B 1 112 ? 21.147 -30.396 -7.225 1.00 18.39 112 MET B O 1
ATOM 1375 N N . ARG B 1 113 ? 22.783 -30.013 -8.687 1.00 20.03 113 ARG B N 1
ATOM 1376 C CA . ARG B 1 113 ? 22.096 -28.800 -9.032 1.00 20.82 113 ARG B CA 1
ATOM 1377 C C . ARG B 1 113 ? 20.727 -29.044 -9.645 1.00 21.80 113 ARG B C 1
ATOM 1378 O O . ARG B 1 113 ? 19.789 -28.263 -9.428 1.00 21.81 113 ARG B O 1
ATOM 1386 N N . ALA B 1 114 ? 20.607 -30.100 -10.458 1.00 19.83 114 ALA B N 1
ATOM 1387 C CA . ALA B 1 114 ? 19.324 -30.447 -11.079 1.00 20.71 114 ALA B CA 1
ATOM 1388 C C . ALA B 1 114 ? 18.321 -30.899 -10.022 1.00 20.51 114 ALA B C 1
ATOM 1389 O O . ALA B 1 114 ? 17.095 -30.616 -10.070 1.00 20.20 114 ALA B O 1
ATOM 1391 N N . HIS B 1 115 ? 18.813 -31.563 -8.990 1.00 20.50 115 HIS B N 1
ATOM 1392 C CA . HIS B 1 115 ? 17.970 -31.960 -7.864 1.00 20.87 115 HIS B CA 1
ATOM 1393 C C . HIS B 1 115 ? 17.397 -30.794 -7.095 1.00 19.96 115 HIS B C 1
ATOM 1394 O O . HIS B 1 115 ? 16.177 -30.730 -6.824 1.00 20.38 115 HIS B O 1
ATOM 1401 N N . ILE B 1 116 ? 18.283 -29.855 -6.682 1.00 20.31 116 ILE B N 1
ATOM 1402 C CA . ILE B 1 116 ? 17.818 -28.740 -5.911 1.00 19.72 116 ILE B CA 1
ATOM 1403 C C . ILE B 1 116 ? 16.938 -27.809 -6.669 1.00 19.72 116 ILE B C 1
ATOM 1404 O O . ILE B 1 116 ? 16.011 -27.192 -6.049 1.00 20.50 116 ILE B O 1
ATOM 1409 N N . ARG B 1 117 ? 17.097 -27.783 -7.987 1.00 20.76 117 ARG B N 1
ATOM 1410 C CA . ARG B 1 117 ? 16.132 -27.004 -8.831 1.00 20.60 117 ARG B CA 1
ATOM 1411 C C . ARG B 1 117 ? 14.705 -27.295 -8.604 1.00 21.10 117 ARG B C 1
ATOM 1412 O O . ARG B 1 117 ? 13.802 -26.362 -8.573 1.00 22.17 117 ARG B O 1
ATOM 1420 N N . THR B 1 118 ? 14.359 -28.557 -8.499 1.00 21.21 118 THR B N 1
ATOM 1421 C CA . THR B 1 118 ? 12.992 -28.964 -8.343 1.00 23.68 118 THR B CA 1
ATOM 1422 C C . THR B 1 118 ? 12.675 -29.680 -7.000 1.00 23.28 118 THR B C 1
ATOM 1423 O O . THR B 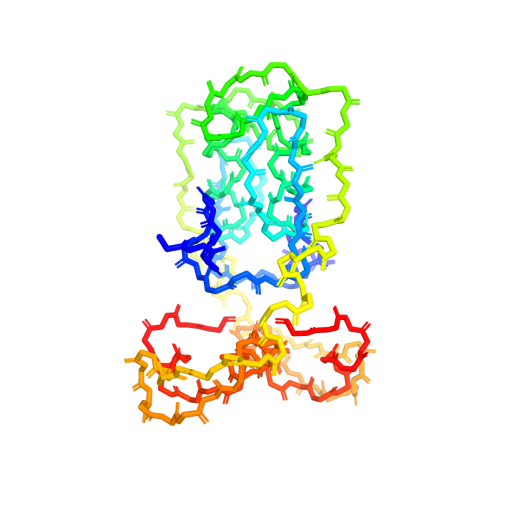1 118 ? 11.545 -30.144 -6.800 1.00 27.32 118 THR B O 1
ATOM 1427 N N . CYS B 1 119 ? 13.611 -29.651 -6.045 1.00 23.51 119 CYS B N 1
ATOM 1428 C CA . CYS B 1 119 ? 13.349 -30.221 -4.743 1.00 22.30 119 CYS B CA 1
ATOM 1429 C C . CYS B 1 119 ? 12.397 -29.323 -3.936 1.00 22.29 119 CYS B C 1
ATOM 1430 O O . CYS B 1 119 ? 12.774 -28.177 -3.560 1.00 21.29 119 CYS B O 1
ATOM 1433 N N . GLN B 1 120 ? 11.255 -29.856 -3.570 1.00 23.91 120 GLN B N 1
ATOM 1434 C CA . GLN B 1 120 ? 10.222 -29.037 -2.981 1.00 25.02 120 GLN B CA 1
ATOM 1435 C C . GLN B 1 120 ? 10.665 -28.454 -1.645 1.00 25.21 120 GLN B C 1
ATOM 1436 O O . GLN B 1 120 ? 10.378 -27.304 -1.335 1.00 27.77 120 GLN B O 1
ATOM 1442 N N . LYS B 1 121 ? 11.307 -29.307 -0.843 1.00 25.58 121 LYS B N 1
ATOM 1443 C CA . LYS B 1 121 ? 11.759 -28.868 0.467 1.00 27.22 121 LYS B CA 1
ATOM 1444 C C . LYS B 1 121 ? 12.800 -27.769 0.334 1.00 25.18 121 LYS B C 1
ATOM 1445 O O . LYS B 1 121 ? 12.816 -26.807 1.103 1.00 25.94 121 LYS B O 1
ATOM 1451 N N . TYR B 1 122 ? 13.646 -27.867 -0.677 1.00 22.90 122 TYR B N 1
ATOM 1452 C CA . TYR B 1 122 ? 14.691 -26.858 -0.931 1.00 22.52 122 TYR B CA 1
ATOM 1453 C C . TYR B 1 122 ? 13.993 -25.537 -1.307 1.00 22.32 122 TYR B C 1
ATOM 1454 O O . TYR B 1 122 ? 14.302 -24.445 -0.759 1.00 21.31 122 TYR B O 1
ATOM 1463 N N . ILE B 1 123 ? 13.025 -25.627 -2.213 1.00 20.98 123 ILE B N 1
ATOM 1464 C CA . ILE B 1 123 ? 12.217 -24.448 -2.634 1.00 22.56 123 ILE B CA 1
ATOM 1465 C C . ILE B 1 123 ? 11.459 -23.817 -1.460 1.00 23.86 123 ILE B C 1
ATOM 1466 O O . ILE B 1 123 ? 11.352 -22.586 -1.331 1.00 25.41 123 ILE B O 1
ATOM 1471 N N . ASP B 1 124 ? 10.909 -24.651 -0.593 1.00 24.42 124 ASP B N 1
ATOM 1472 C CA . ASP B 1 124 ? 10.166 -24.149 0.551 1.00 25.44 124 ASP B CA 1
ATOM 1473 C C . ASP B 1 124 ? 11.088 -23.324 1.444 1.00 25.98 124 ASP B C 1
ATOM 1474 O O . ASP B 1 124 ? 10.658 -22.288 1.984 1.00 29.56 124 ASP B O 1
ATOM 1479 N N . LYS B 1 125 ? 12.334 -23.754 1.609 1.00 25.52 125 LYS B N 1
ATOM 1480 C CA . LYS B 1 125 ? 13.243 -23.105 2.509 1.00 29.27 125 LYS B CA 1
ATOM 1481 C C . LYS B 1 125 ? 13.805 -21.847 1.912 1.00 28.63 125 LYS B C 1
ATOM 1482 O O . LYS B 1 125 ? 13.904 -20.829 2.569 1.00 32.67 125 LYS B O 1
ATOM 1488 N N . TYR B 1 126 ? 14.239 -21.916 0.691 1.00 27.10 126 TYR B N 1
ATOM 1489 C CA . TYR B 1 126 ? 15.035 -20.815 0.133 1.00 26.55 126 TYR B CA 1
ATOM 1490 C C . TYR B 1 126 ? 14.254 -19.916 -0.843 1.00 25.93 126 TYR B C 1
ATOM 1491 O O . TYR B 1 126 ? 14.778 -18.855 -1.246 1.00 26.81 126 TYR B O 1
ATOM 1500 N N . GLY B 1 127 ? 13.050 -20.314 -1.212 1.00 25.46 127 GLY B N 1
ATOM 1501 C CA . GLY B 1 127 ? 12.193 -19.627 -2.231 1.00 24.60 127 GLY B CA 1
ATOM 1502 C C . GLY B 1 127 ? 12.630 -20.089 -3.626 1.00 25.18 127 GLY B C 1
ATOM 1503 O O . GLY B 1 127 ? 13.642 -20.805 -3.767 1.00 27.36 127 GLY B O 1
ATOM 1504 N N . PRO B 1 128 ? 11.898 -19.664 -4.678 1.00 25.43 128 PRO B N 1
ATOM 1505 C CA . PRO B 1 128 ? 12.209 -19.939 -6.082 1.00 27.97 128 PRO B CA 1
ATOM 1506 C C . PRO B 1 128 ? 13.407 -19.186 -6.704 1.00 32.19 128 PRO B C 1
ATOM 1507 O O . PRO B 1 128 ? 13.889 -19.501 -7.841 1.00 31.44 128 PRO B O 1
#

Nearest PDB structures (foldseek):
  8gbq-assembly1_B  TM=9.695E-01  e=3.026E-20  Homo sapiens
  3hcs-assembly1_A  TM=7.434E-01  e=2.348E-08  Homo sapiens
  5vo0-assembly1_A  TM=7.589E-01  e=1.635E-07  Danio rerio
  3hcu-assembly1_A  TM=7.499E-01  e=2.313E-07  Homo sapiens
  7l3l-assembly2_D  TM=7.538E-01  e=8.498E-06  Homo sapiens

Organism: Homo sapiens (NCBI:txid9606)

Sequence (192 aa):
TSFDCAVCLEVLHQPVRTRCGHVFCRSCIATSLKNNKWTCPYCRAYLPSEGVPATDVAKRMKSEYKNCAECDTLVCLSEMRAHIRTCQKYIDKYGPTSFDCAVCLEVLHQPVRTRCGHVFCRSCIATSLKNNKWTCPYCRAYLPSEGVPATDVAKRMKSEYKNCAECDTLVCLSEMRAHIRTCQKYIDKYGP

GO terms:
  GO:0061630 ubiquitin protein ligase activity (F, IDA)
  GO:0039536 negative regulation of RIG-I signaling pathway (P, IDA)
  GO:0008270 zinc ion binding (F, IDA)
  GO:0034098 VCP-NPL4-UFD1 AAA ATPase complex (C, IDA)
  GO:0032480 negative regulation of type I interferon production (P, IDA)
  GO:0006511 ubiquitin-dependent protein catabolic process (P, IDA)
  GO:0000209 protein polyubiquitination (P, IDA)
  GO:0061630 ubiquitin protein ligase activity (F, EXP)
  GO:0005515 protein binding (F, IPI)
  GO:0002039 p53 binding (F, IPI)
  GO:0031624 ubiquitin conjugating enzyme binding (F, IPI)
  GO:0005794 Golgi apparatus (C, IDA)
  GO:0043231 intracellular membrane-bounded organelle (C, IDA)
  GO:0000139 Golgi membrane (C, IDA)